Protein AF-A0A383DJ38-F1 (afdb_monomer_lite)

Organism: NCBI:txid408172

pLDDT: mean 84.32, std 16.9, range [28.84, 96.75]

Foldseek 3Di:
DDDDDDDDDPPPPPQPDDPQLLVLLQQLCVLLVHDRLAAAALQSCLSSLLSQLLDADPDPPDPDRDPLVVSLVVSLVCLVSCVSSHDPPSSVLNNVLSVDPVSSVVSPLLSVLVVVDDDPAHAETEDSAADECVVLAPDAAEEEEEADPRVVRNVLRVQQVVQCVPPNNNRRHWYAYPVQDDQQWGQWTWDQDPVSRHTYTHGHPDTGGHRHYHYDHHDPCVVVVVVVVCVSPVVD

Radius of gyration: 20.14 Å; chains: 1; bounding box: 60×55×55 Å

Structure (mmCIF, N/CA/C/O backbone):
data_AF-A0A383DJ38-F1
#
_entry.id   AF-A0A383DJ38-F1
#
loop_
_atom_site.group_PDB
_atom_site.id
_atom_site.type_symbol
_atom_site.label_atom_id
_atom_site.label_alt_id
_atom_site.label_comp_id
_atom_site.label_asym_id
_atom_site.label_entity_id
_atom_site.label_seq_id
_atom_site.pdbx_PDB_ins_code
_atom_site.Cartn_x
_atom_site.Cartn_y
_atom_site.Cartn_z
_atom_site.occupancy
_atom_site.B_iso_or_equiv
_atom_site.auth_seq_id
_atom_site.auth_comp_id
_atom_site.auth_asym_id
_atom_site.auth_atom_id
_atom_site.pdbx_PDB_model_num
ATOM 1 N N . ALA A 1 1 ? -39.077 -28.315 35.149 1.00 39.62 1 ALA A N 1
ATOM 2 C CA . ALA A 1 1 ? -38.090 -28.627 34.097 1.00 39.62 1 ALA A CA 1
ATOM 3 C C . ALA A 1 1 ? -37.906 -27.351 33.285 1.00 39.62 1 ALA A C 1
ATOM 5 O O . ALA A 1 1 ? -38.886 -26.884 32.729 1.00 39.62 1 ALA A O 1
ATOM 6 N N . VAL A 1 2 ? -36.916 -26.540 33.657 1.00 31.69 2 VAL A N 1
ATOM 7 C CA . VAL A 1 2 ? -35.622 -26.364 32.961 1.00 31.69 2 VAL A CA 1
ATOM 8 C C . VAL A 1 2 ? -35.783 -25.763 31.557 1.00 31.69 2 VAL A C 1
ATOM 10 O O . VAL A 1 2 ? -36.486 -26.290 30.705 1.00 31.69 2 VAL A O 1
ATOM 13 N N . SER A 1 3 ? -35.126 -24.615 31.428 1.00 35.75 3 SER A N 1
ATOM 14 C CA . SER A 1 3 ? -34.885 -23.702 30.312 1.00 35.75 3 SER A CA 1
ATOM 15 C C . SER A 1 3 ? -34.191 -24.310 29.091 1.00 35.75 3 SER A C 1
ATOM 17 O O . SER A 1 3 ? -33.512 -25.316 29.232 1.00 35.75 3 SER A O 1
ATOM 19 N N . GLU A 1 4 ? -34.275 -23.607 27.951 1.00 31.66 4 GLU A N 1
ATOM 20 C CA . GLU A 1 4 ? -33.156 -23.118 27.099 1.00 31.66 4 GLU A CA 1
ATOM 21 C C . GLU A 1 4 ? -33.613 -22.973 25.635 1.00 31.66 4 GLU A C 1
ATOM 23 O O . GLU A 1 4 ? -34.080 -23.912 25.006 1.00 31.66 4 GLU A O 1
ATOM 28 N N . GLY A 1 5 ? -33.586 -21.758 25.083 1.00 28.84 5 GLY A N 1
ATOM 29 C CA . GLY A 1 5 ? -32.624 -21.482 24.015 1.00 28.84 5 GLY A CA 1
ATOM 30 C C . GLY A 1 5 ? -32.730 -20.046 23.499 1.00 28.84 5 GLY A C 1
ATOM 31 O O . GLY A 1 5 ? -33.229 -19.791 22.407 1.00 28.84 5 GLY A O 1
ATOM 32 N N . SER A 1 6 ? -32.247 -19.104 24.313 1.00 40.31 6 SER A N 1
ATOM 33 C CA . SER A 1 6 ? -31.572 -17.892 23.827 1.00 40.31 6 SER A CA 1
ATOM 34 C C . SER A 1 6 ? -30.357 -18.311 22.990 1.00 40.31 6 SER A C 1
ATOM 36 O O . SER A 1 6 ? -29.821 -19.371 23.263 1.00 40.31 6 SER A O 1
ATOM 38 N N . TRP A 1 7 ? -29.971 -17.516 21.983 1.00 31.09 7 TRP A N 1
ATOM 39 C CA . TRP A 1 7 ? -28.594 -17.154 21.564 1.00 31.09 7 TRP A CA 1
ATOM 40 C C . TRP A 1 7 ? -28.590 -16.709 20.086 1.00 31.09 7 TRP A C 1
ATOM 42 O O . TRP A 1 7 ? -28.030 -17.350 19.204 1.00 31.09 7 TRP A O 1
ATOM 52 N N . ARG A 1 8 ? -29.206 -15.555 19.811 1.00 35.66 8 ARG A N 1
ATOM 53 C CA . ARG A 1 8 ? -28.783 -14.636 18.737 1.00 35.66 8 ARG A CA 1
ATOM 54 C C . ARG A 1 8 ? -28.857 -13.209 19.269 1.00 35.66 8 ARG A C 1
ATOM 56 O O . ARG A 1 8 ? -29.656 -12.396 18.825 1.00 35.66 8 ARG A O 1
ATOM 63 N N . LYS A 1 9 ? -28.039 -12.914 20.278 1.00 36.41 9 LYS A N 1
ATOM 64 C CA . LYS A 1 9 ? -27.591 -11.542 20.509 1.00 36.41 9 LYS A CA 1
ATOM 65 C C . LYS A 1 9 ? -26.245 -11.439 19.817 1.00 36.41 9 LYS A C 1
ATOM 67 O O . LYS A 1 9 ? -25.267 -11.995 20.306 1.00 36.41 9 LYS A O 1
ATOM 72 N N . GLY A 1 10 ? -26.228 -10.788 18.655 1.00 33.44 10 GLY A N 1
ATOM 73 C CA . GLY A 1 10 ? -24.992 -10.214 18.150 1.00 33.44 10 GLY A CA 1
ATOM 74 C C . GLY A 1 10 ? -24.422 -9.366 19.278 1.00 33.44 10 GLY A C 1
ATOM 75 O O . GLY A 1 10 ? -25.119 -8.504 19.816 1.00 33.44 10 GLY A O 1
ATOM 76 N N . LEU A 1 11 ? -23.215 -9.705 19.716 1.00 33.03 11 LEU A N 1
ATOM 77 C CA . LEU A 1 11 ? -22.459 -8.919 20.674 1.00 33.03 11 LEU A CA 1
ATOM 78 C C . LEU A 1 11 ? -22.146 -7.583 19.994 1.00 33.03 11 LEU A C 1
ATOM 80 O O . LEU A 1 11 ? -21.112 -7.433 19.351 1.00 33.03 11 LEU A O 1
ATOM 84 N N . SER A 1 12 ? -23.070 -6.627 20.111 1.00 38.59 12 SER A N 1
ATOM 85 C CA . SER A 1 12 ? -22.721 -5.213 20.087 1.00 38.59 12 SER A CA 1
ATOM 86 C C . SER A 1 12 ? -21.770 -5.032 21.255 1.00 38.59 12 SER A C 1
ATOM 88 O O . SER A 1 12 ? -22.186 -4.998 22.412 1.00 38.59 12 SER A O 1
ATOM 90 N N . VAL A 1 13 ? -20.474 -5.063 20.967 1.00 43.03 13 VAL A N 1
ATOM 91 C CA . VAL A 1 13 ? -19.483 -4.591 21.919 1.00 43.03 13 VAL A CA 1
ATOM 92 C C . VAL A 1 13 ? -19.792 -3.105 22.045 1.00 43.03 13 VAL A C 1
ATOM 94 O O . VAL A 1 13 ? -19.613 -2.368 21.077 1.00 43.03 13 VAL A O 1
ATOM 97 N N . ASP A 1 14 ? -20.339 -2.685 23.1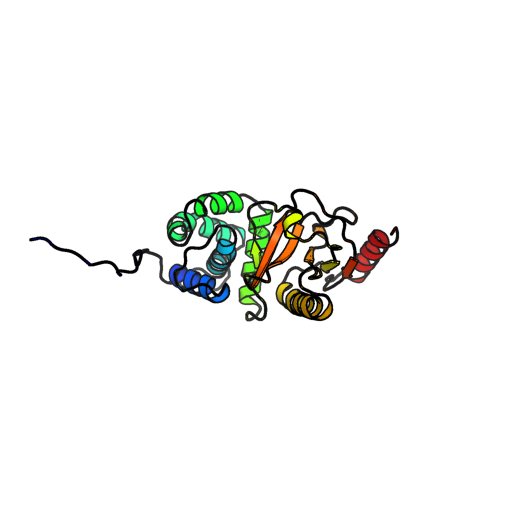87 1.00 44.28 14 ASP A N 1
ATOM 98 C CA . ASP A 1 14 ? -20.530 -1.268 23.504 1.00 44.28 14 ASP A CA 1
ATOM 99 C C . ASP A 1 14 ? -19.147 -0.655 23.704 1.00 44.28 14 ASP A C 1
ATOM 101 O O . ASP A 1 14 ? -18.585 -0.570 24.795 1.00 44.28 14 ASP A O 1
ATOM 105 N N . ILE A 1 15 ? -18.545 -0.327 22.573 1.00 57.56 15 ILE A N 1
ATOM 106 C CA . ILE A 1 15 ? -17.264 0.322 22.479 1.00 57.56 15 ILE A CA 1
ATOM 107 C C . ILE A 1 15 ? -17.536 1.817 22.678 1.00 57.56 15 ILE A C 1
ATOM 109 O O . ILE A 1 15 ? -18.149 2.464 21.830 1.00 57.56 15 ILE A O 1
ATOM 113 N N . HIS A 1 16 ? -17.050 2.391 23.778 1.00 66.50 16 HIS A N 1
ATOM 114 C CA . HIS A 1 16 ? -17.068 3.841 23.984 1.00 66.50 16 HIS A CA 1
ATOM 115 C C . HIS A 1 16 ? -15.983 4.526 23.133 1.00 66.50 16 HIS A C 1
ATOM 117 O O . HIS A 1 16 ? -14.966 4.986 23.649 1.00 66.50 16 HIS A O 1
ATOM 123 N N . LEU A 1 17 ? -16.188 4.572 21.815 1.00 79.62 17 LEU A N 1
ATOM 124 C CA . LEU A 1 17 ? -15.430 5.441 20.911 1.00 79.62 17 LEU A CA 1
ATOM 125 C C . LEU A 1 17 ? -16.040 6.839 20.915 1.00 79.62 17 LEU A C 1
ATOM 127 O O . LEU A 1 17 ? -17.245 7.014 21.100 1.00 79.62 17 LEU A O 1
ATOM 131 N N . THR A 1 18 ? -15.213 7.845 20.643 1.00 85.06 18 THR A N 1
ATOM 132 C CA . THR A 1 18 ? -15.744 9.148 20.240 1.00 85.06 18 THR A CA 1
ATOM 133 C C . THR A 1 18 ? -16.483 9.012 18.905 1.00 85.06 18 THR A C 1
ATOM 135 O O . THR A 1 18 ? -16.201 8.109 18.112 1.00 85.06 18 THR A O 1
ATOM 138 N N . GLN A 1 19 ? -17.409 9.931 18.629 1.00 86.38 19 GLN A N 1
ATOM 139 C CA . GLN A 1 19 ? -18.184 9.926 17.385 1.00 86.38 19 GLN A CA 1
ATOM 140 C C . GLN A 1 19 ? -17.283 9.929 16.137 1.00 86.38 19 GLN A C 1
ATOM 142 O O . GLN A 1 19 ? -17.560 9.212 15.177 1.00 86.38 19 GLN A O 1
ATOM 147 N N . ASP A 1 20 ? -16.174 10.671 16.173 1.00 86.81 20 ASP A N 1
ATOM 148 C CA . ASP A 1 20 ? -15.212 10.738 15.070 1.00 86.81 20 ASP A CA 1
ATOM 149 C C . ASP A 1 20 ? -14.491 9.408 14.837 1.00 86.81 20 ASP A C 1
ATOM 151 O O . ASP A 1 20 ? -14.355 8.968 13.696 1.00 86.81 20 ASP A O 1
ATOM 155 N N . LEU A 1 21 ? -14.059 8.731 15.907 1.00 88.56 21 LEU A N 1
ATOM 156 C CA . LEU A 1 21 ? -13.394 7.434 15.777 1.00 88.56 21 LEU A CA 1
ATOM 157 C C . LEU A 1 21 ? -14.375 6.346 15.333 1.00 88.56 21 LEU A C 1
ATOM 159 O O . LEU A 1 21 ? -14.024 5.484 14.529 1.00 88.56 21 LEU A O 1
ATOM 163 N N . GLN A 1 22 ? -15.620 6.412 15.805 1.00 91.12 22 GLN A N 1
ATOM 164 C CA . GLN A 1 22 ? -16.680 5.530 15.339 1.00 91.12 22 GLN A CA 1
ATOM 165 C C . GLN A 1 22 ? -16.955 5.750 13.846 1.00 91.12 22 GLN A C 1
ATOM 167 O O . GLN A 1 22 ? -17.070 4.780 13.100 1.00 91.12 22 GLN A O 1
ATOM 172 N N . LYS A 1 23 ? -17.018 7.003 13.381 1.00 91.75 23 LYS A N 1
ATOM 173 C CA . LYS A 1 23 ? -17.157 7.328 11.955 1.00 91.75 23 LYS A CA 1
ATOM 174 C C . LYS A 1 23 ? -15.980 6.785 11.138 1.00 91.75 23 LYS A C 1
ATOM 176 O O . LYS A 1 23 ? -16.211 6.079 10.160 1.00 91.75 23 LYS A O 1
ATOM 181 N N . ALA A 1 24 ? -14.743 7.028 11.576 1.00 93.06 24 ALA A N 1
ATOM 182 C CA . ALA A 1 24 ? -13.539 6.536 10.903 1.00 93.06 24 ALA A CA 1
ATOM 183 C C . ALA A 1 24 ? -13.521 5.007 10.765 1.00 93.06 24 ALA A C 1
ATOM 185 O O . ALA A 1 24 ? -13.106 4.480 9.735 1.00 93.06 24 ALA A O 1
ATOM 186 N N . TRP A 1 25 ? -13.984 4.289 11.791 1.00 94.38 25 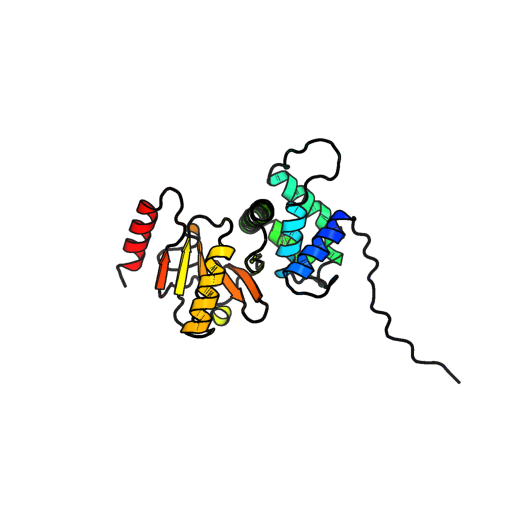TRP A N 1
ATOM 187 C CA . TRP A 1 25 ? -14.056 2.831 11.767 1.00 94.38 25 TRP A CA 1
ATOM 188 C C . TRP A 1 25 ? -15.104 2.306 10.785 1.00 94.38 25 TRP A C 1
ATOM 190 O O . TRP A 1 25 ? -14.815 1.384 10.019 1.00 94.38 25 TRP A O 1
ATOM 200 N N . HIS A 1 26 ? -16.282 2.928 10.733 1.00 93.50 26 HIS A N 1
ATOM 201 C CA . HIS A 1 26 ? -17.285 2.586 9.726 1.00 93.50 26 HIS A CA 1
ATOM 202 C C . HIS A 1 26 ? -16.773 2.848 8.310 1.00 93.50 26 HIS A C 1
ATOM 204 O O . HIS A 1 26 ? -16.853 1.963 7.471 1.00 93.50 26 HIS A O 1
ATOM 210 N N . GLU A 1 27 ? -16.163 4.004 8.058 1.00 93.50 27 GLU A N 1
ATOM 211 C CA . GLU A 1 27 ? -15.600 4.321 6.741 1.00 93.50 27 GLU A CA 1
ATOM 212 C C . GLU A 1 27 ? -14.448 3.386 6.347 1.00 93.50 27 GLU A C 1
ATOM 214 O O . GLU A 1 27 ? -14.292 3.069 5.171 1.00 93.50 27 GLU A O 1
ATOM 219 N N . ALA A 1 28 ? -13.638 2.939 7.312 1.00 95.12 28 ALA A N 1
ATOM 220 C CA . ALA A 1 28 ? -12.581 1.963 7.065 1.00 95.12 28 ALA A CA 1
ATOM 221 C C . ALA A 1 28 ? -13.152 0.588 6.692 1.00 95.12 28 ALA A C 1
ATOM 223 O O . ALA A 1 28 ? -12.716 -0.001 5.709 1.00 95.12 28 ALA A O 1
ATOM 224 N N . THR A 1 29 ? -14.136 0.093 7.450 1.00 95.56 29 THR A N 1
ATOM 225 C CA . THR A 1 29 ? -14.792 -1.196 7.155 1.00 95.56 29 THR A CA 1
ATOM 226 C C . THR A 1 29 ? -15.544 -1.158 5.826 1.00 95.56 29 THR A C 1
ATOM 228 O O . THR A 1 29 ? -15.340 -2.050 5.008 1.00 95.56 29 THR A O 1
ATOM 231 N N . ASP A 1 30 ? -16.304 -0.090 5.559 1.00 94.38 30 ASP A N 1
ATOM 232 C CA . ASP A 1 30 ? -17.022 0.104 4.294 1.00 94.38 30 ASP A CA 1
ATOM 233 C C . ASP A 1 30 ? -16.043 0.130 3.098 1.00 94.38 30 ASP A C 1
ATOM 235 O O . ASP A 1 30 ? -16.308 -0.478 2.062 1.00 94.38 30 ASP A O 1
ATOM 239 N N . ALA A 1 31 ? -14.883 0.787 3.228 1.00 93.12 31 ALA A N 1
ATOM 240 C CA . ALA A 1 31 ? -13.911 0.867 2.135 1.00 93.12 31 ALA A CA 1
ATOM 241 C C . ALA A 1 31 ? -13.137 -0.433 1.877 1.00 93.12 31 ALA A C 1
ATOM 243 O O . ALA A 1 31 ? -12.695 -0.654 0.752 1.00 93.12 31 ALA A O 1
ATOM 244 N N . LEU A 1 32 ? -13.005 -1.287 2.893 1.00 94.75 32 LEU A N 1
ATOM 245 C CA . LEU A 1 32 ? -12.446 -2.635 2.777 1.00 94.75 32 LEU A CA 1
ATOM 246 C C . LEU A 1 32 ? -13.491 -3.677 2.338 1.00 94.75 32 LEU A C 1
ATOM 248 O O . LEU A 1 32 ? -13.186 -4.862 2.312 1.00 94.75 32 LEU A O 1
ATOM 252 N N . GLY A 1 33 ? -14.738 -3.270 2.067 1.00 93.88 33 GLY A N 1
ATOM 253 C CA . GLY A 1 33 ? -15.821 -4.201 1.733 1.00 93.88 33 GLY A CA 1
ATOM 254 C C . GLY A 1 33 ? -16.249 -5.106 2.898 1.00 93.88 33 GLY A C 1
ATOM 255 O O . GLY A 1 33 ? -16.923 -6.113 2.688 1.00 93.88 33 GLY A O 1
ATOM 256 N N . LEU A 1 34 ? -15.876 -4.760 4.133 1.00 94.44 34 LEU A N 1
ATOM 257 C CA . LEU A 1 34 ? -16.184 -5.534 5.332 1.00 94.44 34 LEU A CA 1
ATOM 258 C C . LEU A 1 34 ? -17.531 -5.119 5.930 1.00 94.44 34 LEU A C 1
ATOM 260 O O . LEU A 1 34 ? -17.976 -3.978 5.807 1.00 94.44 34 LEU A O 1
ATOM 264 N N . ALA A 1 35 ? -18.167 -6.033 6.667 1.00 93.38 35 ALA A N 1
ATOM 265 C CA . ALA A 1 35 ? -19.364 -5.692 7.427 1.00 93.38 35 ALA A CA 1
ATOM 266 C C . ALA A 1 35 ? -19.057 -4.597 8.465 1.00 93.38 35 ALA A C 1
ATOM 268 O O . ALA A 1 35 ? -18.012 -4.609 9.124 1.00 93.38 35 ALA A O 1
ATOM 269 N N . ARG A 1 36 ? -19.989 -3.661 8.655 1.00 86.94 36 ARG A N 1
ATOM 270 C CA . ARG A 1 36 ? -19.832 -2.568 9.622 1.00 86.94 36 ARG A CA 1
ATOM 271 C C . ARG A 1 36 ? -19.565 -3.082 11.031 1.00 86.94 36 ARG A C 1
ATOM 273 O O . ARG A 1 36 ? -20.251 -3.980 11.513 1.00 86.94 36 ARG A O 1
ATOM 280 N N . GLY A 1 37 ? -18.581 -2.476 11.693 1.00 83.69 37 GLY A N 1
ATOM 281 C CA . GLY A 1 37 ? -18.159 -2.876 13.036 1.00 83.69 37 GLY A CA 1
ATOM 282 C C . GLY A 1 37 ? -17.313 -4.153 13.066 1.00 83.69 37 GLY A C 1
ATOM 283 O O . GLY A 1 37 ? -17.053 -4.688 14.144 1.00 83.69 37 GLY A O 1
ATOM 284 N N . THR A 1 38 ? -16.864 -4.653 11.908 1.00 93.88 38 THR A N 1
ATOM 285 C CA . THR A 1 38 ? -15.879 -5.738 11.859 1.00 93.88 38 THR A CA 1
ATOM 286 C C . THR A 1 38 ? -14.571 -5.267 12.483 1.00 93.88 38 THR A C 1
ATOM 288 O O . THR A 1 38 ? -14.068 -4.178 12.187 1.00 93.88 38 THR A O 1
ATOM 291 N N . ARG A 1 39 ? -14.019 -6.097 13.371 1.00 95.94 39 ARG A N 1
ATOM 292 C CA . ARG A 1 39 ? -12.695 -5.861 13.943 1.00 95.94 39 ARG A CA 1
ATOM 293 C C . ARG A 1 39 ? -11.627 -6.085 12.882 1.00 95.94 39 ARG A C 1
ATOM 295 O O . ARG A 1 39 ? -11.652 -7.100 12.197 1.00 95.94 39 ARG A O 1
ATOM 302 N N . LEU A 1 40 ? -10.695 -5.148 12.779 1.00 96.75 40 LEU A N 1
ATOM 303 C CA . LEU A 1 40 ? -9.655 -5.160 11.756 1.00 96.75 40 LEU A CA 1
ATOM 304 C C . LEU A 1 40 ? -8.431 -5.944 12.237 1.00 96.75 40 LEU A C 1
ATOM 306 O O . LEU A 1 40 ? -8.018 -5.827 13.396 1.00 96.75 40 LEU A O 1
ATOM 310 N N . ASP A 1 41 ? -7.836 -6.727 11.341 1.00 95.94 41 ASP A N 1
ATOM 311 C CA . ASP A 1 41 ? -6.497 -7.272 11.545 1.00 95.94 41 ASP A CA 1
ATOM 312 C C . ASP A 1 41 ? -5.429 -6.161 11.515 1.00 95.94 41 ASP A C 1
ATOM 314 O O . ASP A 1 41 ? -5.719 -4.981 11.303 1.00 95.94 41 ASP A O 1
ATOM 318 N N . SER A 1 42 ? -4.173 -6.526 11.767 1.00 94.94 42 SER A N 1
ATOM 319 C CA . SER A 1 42 ? -3.081 -5.558 11.867 1.00 94.94 42 SER A CA 1
ATOM 320 C C . SER A 1 42 ? -2.714 -4.875 10.542 1.00 94.94 42 SER A C 1
ATOM 322 O O . SER A 1 42 ? -2.226 -3.747 10.571 1.00 94.94 42 SER A O 1
ATOM 324 N N . THR A 1 43 ? -2.983 -5.508 9.401 1.00 93.69 43 THR A N 1
ATOM 325 C CA . THR A 1 43 ? -2.763 -4.949 8.060 1.00 93.69 43 THR A CA 1
ATOM 326 C C . THR A 1 43 ? -3.932 -4.043 7.673 1.00 93.69 43 THR A C 1
ATOM 328 O O . THR A 1 43 ? -3.740 -2.874 7.337 1.00 93.69 43 THR A O 1
ATOM 331 N N . SER A 1 44 ? -5.160 -4.535 7.835 1.00 95.81 44 SER A N 1
ATOM 332 C CA . SER A 1 44 ? -6.402 -3.792 7.593 1.00 95.81 44 SER A CA 1
ATOM 333 C C . SER A 1 44 ? -6.547 -2.566 8.507 1.00 95.81 44 SER A C 1
ATOM 335 O O . SER A 1 44 ? -7.207 -1.585 8.151 1.00 95.81 44 SER A O 1
ATOM 337 N N . ALA A 1 45 ? -5.883 -2.560 9.671 1.00 96.56 45 ALA A N 1
ATOM 338 C CA . ALA A 1 45 ? -5.843 -1.420 10.584 1.00 96.56 45 ALA A CA 1
ATOM 339 C C . ALA A 1 45 ? -5.361 -0.122 9.913 1.00 96.56 45 ALA A C 1
ATOM 341 O O . ALA A 1 45 ? -5.799 0.958 10.313 1.00 96.56 45 ALA A O 1
ATOM 342 N N . THR A 1 46 ? -4.520 -0.192 8.873 1.00 96.25 46 THR A N 1
ATOM 343 C CA . THR A 1 46 ? -4.080 0.987 8.109 1.00 96.25 46 THR A CA 1
ATOM 344 C C . THR A 1 46 ? -5.254 1.838 7.626 1.00 96.25 46 THR A C 1
ATOM 346 O O . THR A 1 46 ? -5.195 3.064 7.749 1.00 96.25 46 THR A O 1
ATOM 349 N N . ALA A 1 47 ? -6.336 1.218 7.140 1.00 95.44 47 ALA A N 1
ATOM 350 C CA . ALA A 1 47 ? -7.511 1.927 6.634 1.00 95.44 47 ALA A CA 1
ATOM 351 C C . ALA A 1 47 ? -8.172 2.800 7.717 1.00 95.44 47 ALA A C 1
ATOM 353 O O . ALA A 1 47 ? -8.619 3.915 7.434 1.00 95.44 47 ALA A O 1
ATOM 354 N N . LEU A 1 48 ? -8.189 2.327 8.965 1.00 96.00 48 LEU A N 1
ATOM 355 C CA . LEU A 1 48 ? -8.667 3.083 10.123 1.00 96.00 48 LEU A CA 1
ATOM 356 C C . LEU A 1 48 ? -7.664 4.166 10.532 1.00 96.00 48 LEU A C 1
ATOM 358 O O . LEU A 1 48 ? -8.029 5.333 10.661 1.00 96.00 48 LEU A O 1
ATOM 362 N N . LEU A 1 49 ? -6.390 3.806 10.693 1.00 95.56 49 LEU A N 1
ATOM 363 C CA . LEU A 1 49 ? -5.351 4.724 11.166 1.00 95.56 49 LEU A CA 1
ATOM 364 C C . LEU A 1 49 ? -5.191 5.939 10.245 1.00 95.56 49 LEU A C 1
ATOM 366 O O . LEU A 1 49 ? -5.095 7.067 10.733 1.00 95.56 49 LEU A O 1
ATOM 370 N N . ARG A 1 50 ? -5.222 5.741 8.920 1.00 93.31 50 ARG A N 1
ATOM 371 C CA . ARG A 1 50 ? -5.101 6.840 7.951 1.00 93.31 50 ARG A CA 1
ATOM 372 C C . ARG A 1 50 ? -6.289 7.804 8.022 1.00 93.31 50 ARG A C 1
ATOM 374 O O . ARG A 1 50 ? -6.094 9.012 7.919 1.00 93.31 50 ARG A O 1
ATOM 381 N N . ARG A 1 51 ? -7.499 7.303 8.299 1.00 93.25 51 ARG A N 1
ATOM 382 C CA . ARG A 1 51 ? -8.700 8.128 8.526 1.00 93.25 51 ARG A CA 1
ATOM 383 C C . ARG A 1 51 ? -8.622 8.882 9.852 1.00 93.25 51 ARG A C 1
ATOM 385 O O . ARG A 1 51 ? -8.869 10.083 9.877 1.00 93.25 51 ARG A O 1
ATOM 392 N N . CYS A 1 52 ? -8.173 8.235 10.928 1.00 92.06 52 CYS A N 1
ATOM 393 C CA . CYS A 1 52 ? -7.914 8.896 12.215 1.00 92.06 52 CYS A CA 1
ATOM 394 C C . CYS A 1 52 ? -6.860 10.006 12.105 1.00 92.06 52 CYS A C 1
ATOM 396 O O . CYS A 1 52 ? -6.965 11.046 12.761 1.00 92.06 52 CYS A O 1
ATOM 398 N N . LEU A 1 53 ? -5.846 9.818 11.257 1.00 89.56 53 LEU A N 1
ATOM 399 C CA . LEU A 1 53 ? -4.921 10.893 10.923 1.00 89.56 53 LEU A CA 1
ATOM 400 C C . LEU A 1 53 ? -5.628 11.979 10.120 1.00 89.56 53 LEU A C 1
ATOM 402 O O . LEU A 1 53 ? -5.462 13.152 10.459 1.00 89.56 53 LEU A O 1
ATOM 406 N N . ALA A 1 54 ? -6.375 11.622 9.068 1.00 85.88 54 ALA A N 1
ATOM 407 C CA . ALA A 1 54 ? -7.100 12.541 8.180 1.00 85.88 54 ALA A CA 1
ATOM 408 C C . ALA A 1 54 ? -8.092 13.447 8.926 1.00 85.88 54 ALA A C 1
ATOM 410 O O . ALA A 1 54 ? -8.220 14.618 8.566 1.00 85.88 54 ALA A O 1
ATOM 411 N N . ILE A 1 55 ? -8.706 12.948 10.001 1.00 78.19 55 ILE A N 1
ATOM 412 C CA . ILE A 1 55 ? -9.538 13.730 10.919 1.00 78.19 55 ILE A CA 1
ATOM 413 C C . ILE A 1 55 ? -8.686 14.840 11.561 1.00 78.19 55 ILE A C 1
ATOM 415 O O . ILE A 1 55 ? -7.769 14.589 12.343 1.00 78.19 55 ILE A O 1
ATOM 419 N N . GLY A 1 56 ? -8.957 16.101 11.222 1.00 58.25 56 GLY A N 1
ATOM 420 C CA . GLY A 1 56 ? -8.396 17.263 11.926 1.00 58.25 56 GLY A CA 1
ATOM 421 C C . GLY A 1 56 ? -8.924 17.359 13.368 1.00 58.25 56 GLY A C 1
ATOM 422 O O . GLY A 1 56 ? -9.845 16.629 13.723 1.00 58.25 56 GLY A O 1
ATOM 423 N N . PRO A 1 57 ? -8.337 18.188 14.250 1.00 45.94 57 PRO A N 1
ATOM 424 C CA . PRO A 1 57 ? -8.909 18.396 15.581 1.00 45.94 57 PRO A CA 1
ATOM 425 C C . PRO A 1 57 ? -10.365 18.894 15.482 1.00 45.94 57 PRO A C 1
ATOM 427 O O . PRO A 1 57 ? -10.663 19.806 14.719 1.00 45.94 57 PRO A O 1
ATOM 430 N N . ALA A 1 58 ? -11.260 18.284 16.267 1.00 42.62 58 ALA A N 1
ATOM 431 C CA . ALA A 1 58 ? -12.679 18.645 16.378 1.00 42.62 58 ALA A CA 1
ATOM 432 C C . ALA A 1 58 ? -12.935 19.882 17.268 1.00 42.62 58 ALA A C 1
ATOM 434 O O . ALA A 1 58 ? -14.077 20.269 17.504 1.00 42.62 58 ALA A O 1
ATOM 435 N N . THR A 1 59 ? -11.885 20.508 17.796 1.00 38.59 59 THR A N 1
ATOM 436 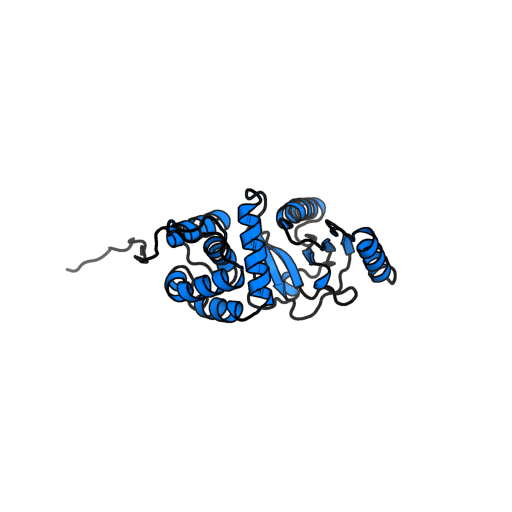C CA . THR A 1 59 ? -11.982 21.722 18.609 1.00 38.59 59 THR A CA 1
ATOM 437 C C . THR A 1 59 ? -11.926 22.939 17.698 1.00 38.59 59 THR A C 1
ATOM 439 O O . THR A 1 59 ? -11.005 23.045 16.896 1.00 38.59 59 THR A O 1
ATOM 442 N N . GLY A 1 60 ? -12.903 23.841 17.818 1.00 38.97 60 GLY A N 1
ATOM 443 C CA . GLY A 1 60 ? -13.121 25.024 16.971 1.00 38.97 60 GLY A CA 1
ATOM 444 C C . GLY A 1 60 ? -12.032 26.107 16.980 1.00 38.97 60 GLY A C 1
ATOM 445 O O . GLY A 1 60 ? -12.351 27.279 16.819 1.00 38.97 60 GLY A O 1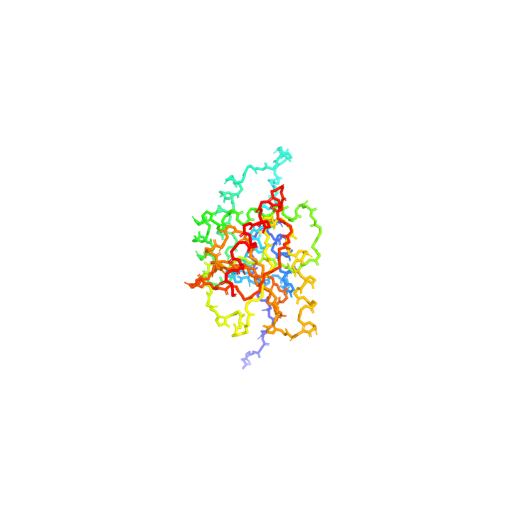
ATOM 446 N N . GLU A 1 61 ? -10.763 25.744 17.128 1.00 38.50 61 GLU A N 1
ATOM 447 C CA . GLU A 1 61 ? -9.617 26.632 16.996 1.00 38.50 61 GLU A CA 1
ATOM 448 C C . GLU A 1 61 ? -8.614 26.006 16.018 1.00 38.50 61 GLU A C 1
ATOM 450 O O . GLU A 1 61 ? -8.038 24.950 16.266 1.00 38.50 61 GLU A O 1
ATOM 455 N N . SER A 1 62 ? -8.414 26.706 14.898 1.00 41.06 62 SER A N 1
ATOM 456 C CA . SER A 1 62 ? -7.501 26.406 13.788 1.00 41.06 62 SER A CA 1
ATOM 457 C C . SER A 1 62 ? -7.972 25.365 12.760 1.00 41.06 62 SER A C 1
ATOM 459 O O . SER A 1 62 ? -7.929 24.155 12.955 1.00 41.06 62 SER A O 1
ATOM 461 N N . THR A 1 63 ? -8.329 25.867 11.574 1.00 42.91 63 THR A N 1
ATOM 462 C CA . THR A 1 63 ? -8.542 25.099 10.335 1.00 42.91 63 THR A CA 1
ATOM 463 C C . THR A 1 63 ? -7.235 24.605 9.700 1.00 42.91 63 THR A C 1
ATOM 465 O O . THR A 1 63 ? -7.266 23.970 8.644 1.00 42.91 63 THR A O 1
ATOM 468 N N . ALA A 1 64 ? -6.077 24.909 10.296 1.00 50.72 64 ALA A N 1
ATOM 469 C CA . ALA A 1 64 ? -4.793 24.454 9.788 1.00 50.72 64 ALA A CA 1
ATOM 470 C C . ALA A 1 64 ? -4.563 22.980 10.178 1.00 50.72 64 ALA A C 1
ATOM 472 O O . ALA A 1 64 ? -4.718 22.623 11.348 1.00 50.72 64 ALA A O 1
ATOM 473 N N . PRO A 1 65 ? -4.186 22.100 9.232 1.00 57.84 65 PRO A N 1
ATOM 474 C CA . PRO A 1 65 ? -3.791 20.741 9.572 1.00 57.84 65 PRO A CA 1
ATOM 475 C C . PRO A 1 65 ? -2.625 20.764 10.569 1.00 57.84 65 PRO A C 1
ATOM 477 O O . PRO A 1 65 ? -1.647 21.475 10.349 1.00 57.84 65 PRO A O 1
ATOM 480 N N . LEU A 1 66 ? -2.708 19.952 11.629 1.00 57.59 66 LEU A N 1
ATOM 481 C CA . LEU A 1 66 ? -1.572 19.714 12.524 1.00 57.59 66 LEU A CA 1
ATOM 482 C C . LEU A 1 66 ? -0.359 19.222 11.708 1.00 57.59 66 LEU A C 1
ATOM 484 O O . LEU A 1 66 ? -0.545 18.435 10.766 1.00 57.59 66 LEU A O 1
ATOM 488 N N . PRO A 1 67 ? 0.874 19.623 12.060 1.00 60.22 67 PRO A N 1
ATOM 489 C CA . PRO A 1 67 ? 2.068 19.109 11.408 1.00 60.22 67 PRO A CA 1
ATOM 490 C C . PRO A 1 67 ? 2.151 17.575 11.572 1.00 60.22 67 PRO A C 1
ATOM 492 O O . PRO A 1 67 ? 1.657 17.023 12.564 1.00 60.22 67 PRO A O 1
ATOM 495 N N . PRO A 1 68 ? 2.773 16.849 10.621 1.00 73.06 68 PRO A N 1
ATOM 496 C CA . PRO A 1 68 ? 2.810 15.382 10.631 1.00 73.06 68 PRO A CA 1
ATOM 497 C C . PRO A 1 68 ? 3.254 14.731 11.958 1.00 73.06 68 PRO A C 1
ATOM 499 O O . PRO A 1 68 ? 2.603 13.766 12.371 1.00 73.06 68 PRO A O 1
ATOM 502 N N . PRO A 1 69 ? 4.276 15.246 12.680 1.00 78.75 69 PRO A N 1
ATOM 503 C CA . PRO A 1 69 ? 4.689 14.680 13.965 1.00 78.75 69 PRO A CA 1
ATOM 504 C C . PRO A 1 69 ? 3.589 14.725 15.036 1.00 78.75 69 PRO A C 1
ATOM 506 O O . PRO A 1 69 ? 3.385 13.747 15.752 1.00 78.75 69 PRO A O 1
ATOM 509 N N . GLU A 1 70 ? 2.834 15.821 15.121 1.00 82.12 70 GLU A N 1
ATOM 510 C CA . GLU A 1 70 ? 1.775 15.992 16.125 1.00 82.12 70 GLU A CA 1
ATOM 511 C C . GLU A 1 70 ? 0.575 15.076 15.855 1.00 82.12 70 GLU A C 1
ATOM 513 O O . GLU A 1 70 ? 0.011 14.495 16.786 1.00 82.12 70 GLU A O 1
ATOM 518 N N . ARG A 1 71 ? 0.217 14.867 14.577 1.00 82.44 71 ARG A N 1
ATOM 519 C CA . ARG A 1 71 ? -0.848 13.920 14.194 1.00 82.44 71 ARG A CA 1
ATOM 520 C C . ARG A 1 71 ? -0.505 12.494 14.615 1.00 82.44 71 ARG A C 1
ATOM 522 O O . ARG A 1 71 ? -1.377 11.790 15.122 1.00 82.44 71 ARG A O 1
ATOM 529 N N . LEU A 1 72 ? 0.755 12.086 14.454 1.00 86.62 72 LEU A N 1
ATOM 530 C CA . LEU A 1 72 ? 1.231 10.767 14.877 1.00 86.62 72 LEU A CA 1
ATOM 531 C C . LEU A 1 72 ? 1.239 10.621 16.404 1.00 86.62 72 LEU A C 1
ATOM 533 O O . LEU A 1 72 ? 0.811 9.589 16.911 1.00 86.62 72 LEU A O 1
ATOM 537 N N . VAL A 1 73 ? 1.657 11.650 17.150 1.00 87.75 73 VAL A N 1
ATOM 538 C CA . VAL A 1 73 ? 1.582 11.646 18.626 1.00 87.75 73 VAL A CA 1
ATOM 539 C C . VAL A 1 73 ? 0.137 11.478 19.098 1.00 87.75 73 VAL A C 1
ATOM 541 O O . VAL A 1 73 ? -0.142 10.628 19.944 1.00 87.75 73 VAL A O 1
ATOM 544 N N . ARG A 1 74 ? -0.800 12.225 18.506 1.00 86.31 74 ARG A N 1
ATOM 545 C CA . ARG A 1 74 ? -2.228 12.099 18.816 1.00 86.31 74 ARG A CA 1
ATOM 546 C C . ARG A 1 74 ? -2.762 10.704 18.487 1.00 86.31 74 ARG A C 1
ATOM 548 O O . ARG A 1 74 ? -3.451 10.120 19.318 1.00 86.31 74 ARG A O 1
ATOM 555 N N . LEU A 1 75 ? -2.421 10.161 17.314 1.00 89.38 75 LEU A N 1
ATOM 556 C CA . LEU A 1 75 ? -2.812 8.808 16.909 1.00 89.38 75 LEU A CA 1
ATOM 557 C C . LEU A 1 75 ? -2.315 7.762 17.917 1.00 89.38 75 LEU A C 1
ATOM 559 O O . LEU A 1 75 ? -3.101 6.923 18.353 1.00 89.38 75 LEU A O 1
ATOM 563 N N . ARG A 1 76 ? -1.046 7.846 18.345 1.00 90.56 76 ARG A N 1
ATOM 564 C CA . ARG A 1 76 ? -0.489 6.962 19.383 1.00 90.56 76 ARG A CA 1
ATOM 565 C C . ARG A 1 76 ? -1.275 7.067 20.695 1.00 90.56 76 ARG A C 1
ATOM 567 O O . ARG A 1 76 ? -1.610 6.044 21.283 1.00 90.56 76 ARG A O 1
ATOM 574 N N . GLY A 1 77 ? -1.648 8.279 21.112 1.00 88.06 77 GLY A N 1
ATOM 575 C CA . GLY A 1 77 ? -2.486 8.504 22.297 1.00 88.06 77 GLY A CA 1
ATOM 576 C C . GLY A 1 77 ? -3.904 7.918 22.197 1.00 88.06 77 GLY A C 1
ATOM 577 O O . GLY A 1 77 ? -4.513 7.609 23.218 1.00 88.06 77 GLY A O 1
ATOM 578 N N . GLN A 1 78 ? -4.424 7.722 20.981 1.00 89.12 78 GLN A N 1
ATOM 579 C CA . GLN A 1 78 ? -5.742 7.129 20.724 1.00 89.12 78 GLN A CA 1
ATOM 580 C C . GLN A 1 78 ? -5.715 5.596 20.612 1.00 89.12 78 GLN A C 1
ATOM 582 O O . GLN A 1 78 ? -6.779 4.975 20.662 1.00 89.12 78 GLN A O 1
ATOM 587 N N . LEU A 1 79 ? -4.538 4.963 20.507 1.00 89.69 79 LEU A N 1
ATOM 588 C CA . LEU A 1 79 ? -4.413 3.506 20.353 1.00 89.69 79 LEU A CA 1
ATOM 589 C C . LEU A 1 79 ? -5.191 2.684 21.393 1.00 89.69 79 LEU A C 1
ATOM 591 O O . LEU A 1 79 ? -5.823 1.710 20.982 1.00 89.69 79 LEU A O 1
ATOM 595 N N . PRO A 1 80 ? -5.231 3.042 22.695 1.00 89.12 80 PRO A N 1
ATOM 596 C CA . PRO A 1 80 ? -6.013 2.282 23.669 1.00 89.12 80 PRO A CA 1
ATOM 597 C C . PRO A 1 80 ? -7.512 2.231 23.342 1.00 89.12 80 PRO A C 1
ATOM 599 O O . PRO A 1 80 ? -8.153 1.209 23.564 1.00 89.12 80 PRO A O 1
ATOM 602 N N . GLN A 1 81 ? -8.068 3.310 22.780 1.00 88.44 81 GLN A N 1
ATOM 603 C CA . GLN A 1 81 ? -9.471 3.355 22.353 1.00 88.44 81 GLN A CA 1
ATOM 604 C C . GLN A 1 81 ? -9.665 2.545 21.066 1.00 88.44 81 GLN A C 1
ATOM 606 O O . GLN A 1 81 ? -10.595 1.744 20.963 1.00 88.44 81 GLN A O 1
ATOM 611 N N . LEU A 1 82 ? -8.741 2.699 20.111 1.00 90.19 82 LEU A N 1
ATOM 612 C CA . LEU A 1 82 ? -8.763 1.997 18.825 1.00 90.19 82 LEU A CA 1
ATOM 613 C C . LEU A 1 82 ? -8.578 0.483 18.963 1.00 90.19 82 LEU A C 1
ATOM 615 O O . LEU A 1 82 ? -9.057 -0.255 18.109 1.00 90.19 82 LEU A O 1
ATOM 619 N N . ALA A 1 83 ? -7.938 0.003 20.032 1.00 92.56 83 ALA A N 1
ATOM 620 C CA . ALA A 1 83 ? -7.714 -1.422 20.271 1.00 92.56 83 ALA A CA 1
ATOM 621 C C . ALA A 1 83 ? -9.012 -2.248 20.253 1.00 92.56 83 ALA A C 1
ATOM 623 O O . ALA A 1 83 ? -9.002 -3.406 19.851 1.00 92.56 83 ALA A O 1
ATOM 624 N N . SER A 1 84 ? -10.137 -1.644 20.636 1.00 91.00 84 SER A N 1
ATOM 625 C CA . SER A 1 84 ? -11.461 -2.273 20.597 1.00 91.00 84 SER A CA 1
ATOM 626 C C . SER A 1 84 ? -11.990 -2.546 19.175 1.00 91.00 84 SER A C 1
ATOM 628 O O . SER A 1 84 ? -12.777 -3.481 18.984 1.00 91.00 84 SER A O 1
ATOM 630 N N . CYS A 1 85 ? -11.517 -1.775 18.188 1.00 94.19 85 CYS A N 1
ATOM 631 C CA . CYS A 1 85 ? -11.791 -1.932 16.757 1.00 94.19 85 CYS A CA 1
ATOM 632 C C . CYS A 1 85 ? -10.875 -2.963 16.089 1.00 94.19 85 CYS A C 1
ATOM 634 O O . CYS A 1 85 ? -11.032 -3.237 14.901 1.00 94.19 85 CYS A O 1
ATOM 636 N N . LEU A 1 86 ? -9.885 -3.487 16.811 1.00 95.75 86 LEU A N 1
ATOM 637 C CA . LEU A 1 86 ? -8.874 -4.389 16.280 1.00 95.75 86 LEU A CA 1
ATOM 638 C C . LEU A 1 86 ? -9.087 -5.804 16.821 1.00 95.75 86 LEU A C 1
ATOM 640 O O . LEU A 1 86 ? -9.628 -6.004 17.911 1.00 95.75 86 LEU A O 1
ATOM 644 N N . VAL A 1 87 ? -8.671 -6.805 16.049 1.00 95.75 87 VAL A N 1
ATOM 645 C CA . VAL A 1 87 ? -8.612 -8.188 16.540 1.00 95.75 87 VAL A CA 1
ATOM 646 C C . VAL A 1 87 ? -7.554 -8.322 17.640 1.00 95.75 87 VAL A C 1
ATOM 648 O O . VAL A 1 87 ? -6.671 -7.472 17.804 1.00 95.75 87 VAL A O 1
ATOM 651 N N . GLU A 1 88 ? -7.634 -9.402 18.415 1.00 93.50 88 GLU A N 1
ATOM 652 C CA . GLU A 1 88 ? -6.695 -9.653 19.507 1.00 93.50 88 GLU A CA 1
ATOM 653 C C . GLU A 1 88 ? -5.237 -9.654 19.010 1.00 93.50 88 GLU A C 1
ATOM 655 O O . GLU A 1 88 ? -4.908 -10.216 17.967 1.00 93.50 88 GLU A O 1
ATOM 660 N N . GLY A 1 89 ? -4.356 -8.960 19.735 1.00 92.00 89 GLY A N 1
ATOM 661 C CA . GLY A 1 89 ? -2.937 -8.829 19.391 1.00 92.00 89 GLY A CA 1
ATOM 662 C C . GLY A 1 89 ? -2.609 -7.825 18.276 1.00 92.00 89 GLY A C 1
ATOM 663 O O . GLY A 1 89 ? -1.457 -7.394 18.191 1.00 92.00 89 GLY A O 1
ATOM 664 N N . ALA A 1 90 ? -3.575 -7.380 17.463 1.00 95.19 90 ALA A N 1
ATOM 665 C CA . ALA A 1 90 ? -3.311 -6.410 16.395 1.00 95.19 90 ALA A CA 1
ATOM 666 C C . ALA A 1 90 ? -2.942 -5.021 16.941 1.00 95.19 90 ALA A C 1
ATOM 668 O O . ALA A 1 90 ? -2.044 -4.378 16.404 1.00 95.19 90 ALA A O 1
ATOM 669 N N . ALA A 1 91 ? -3.541 -4.589 18.056 1.00 94.25 91 ALA A N 1
ATOM 670 C CA . ALA A 1 91 ? -3.209 -3.308 18.689 1.00 94.25 91 ALA A CA 1
ATOM 671 C C . ALA A 1 91 ? -1.728 -3.206 19.100 1.00 94.25 91 ALA A C 1
ATOM 673 O O . ALA A 1 91 ? -1.100 -2.171 18.891 1.00 94.25 91 ALA A O 1
ATOM 674 N N . ALA A 1 92 ? -1.153 -4.290 19.632 1.00 94.44 92 ALA A N 1
ATOM 675 C CA . ALA A 1 92 ? 0.262 -4.335 19.999 1.00 94.44 92 ALA A CA 1
ATOM 676 C C . ALA A 1 92 ? 1.173 -4.275 18.762 1.00 94.44 92 ALA A C 1
ATOM 678 O O . ALA A 1 92 ? 2.180 -3.571 18.768 1.00 94.44 92 ALA A O 1
ATOM 679 N N . GLN A 1 93 ? 0.796 -4.963 17.679 1.00 96.12 93 GLN A N 1
ATOM 680 C CA . GLN A 1 93 ? 1.532 -4.903 16.413 1.00 96.12 93 GLN A CA 1
ATOM 681 C C . GLN A 1 93 ? 1.490 -3.500 15.803 1.00 96.12 93 GLN A C 1
ATOM 683 O O . GLN A 1 93 ? 2.522 -2.996 15.374 1.00 96.12 93 GLN A O 1
ATOM 688 N N . VAL A 1 94 ? 0.323 -2.852 15.808 1.00 96.00 94 VAL A N 1
ATOM 689 C CA . VAL A 1 94 ? 0.162 -1.470 15.339 1.00 96.00 94 VAL A CA 1
ATOM 690 C C . VAL A 1 94 ? 0.990 -0.506 16.184 1.00 96.00 94 VAL A C 1
ATOM 692 O O . VAL A 1 94 ? 1.668 0.352 15.628 1.00 96.00 94 VAL A O 1
ATOM 695 N N . ALA A 1 95 ? 0.980 -0.654 17.512 1.00 94.50 95 ALA A N 1
ATOM 696 C CA . ALA A 1 95 ? 1.806 0.166 18.395 1.00 94.50 95 ALA A CA 1
ATOM 697 C C . ALA A 1 95 ? 3.297 0.034 18.049 1.00 94.50 95 ALA A C 1
ATOM 699 O O . ALA A 1 95 ? 3.976 1.043 17.906 1.00 94.50 95 ALA A O 1
ATOM 700 N N . GLN A 1 96 ? 3.779 -1.193 17.827 1.00 94.38 96 GLN A N 1
ATOM 701 C CA . GLN A 1 96 ? 5.151 -1.450 17.383 1.00 94.38 96 GLN A CA 1
ATOM 702 C C . GLN A 1 96 ? 5.439 -0.827 16.006 1.00 94.38 96 GLN A C 1
ATOM 704 O O . GLN A 1 96 ? 6.488 -0.219 15.817 1.00 94.38 96 GLN A O 1
ATOM 709 N N . ALA A 1 97 ? 4.521 -0.961 15.045 1.00 94.31 97 ALA A N 1
ATOM 710 C CA . ALA A 1 97 ? 4.677 -0.407 13.698 1.00 94.31 97 ALA A CA 1
ATOM 711 C C . ALA A 1 97 ? 4.719 1.125 13.701 1.00 94.31 97 ALA A C 1
ATOM 713 O O . ALA A 1 97 ? 5.436 1.731 12.912 1.00 94.31 97 ALA A O 1
ATOM 714 N N . LEU A 1 98 ? 3.999 1.765 14.622 1.00 94.44 98 LEU A N 1
ATOM 715 C CA . LEU A 1 98 ? 4.052 3.211 14.803 1.00 94.44 98 LEU A CA 1
ATOM 716 C C . LEU A 1 98 ? 5.390 3.697 15.375 1.00 94.44 98 LEU A C 1
ATOM 718 O O . LEU A 1 98 ? 5.603 4.902 15.403 1.00 94.44 98 LEU A O 1
ATOM 722 N N . GLU A 1 99 ? 6.311 2.823 15.779 1.00 92.19 99 GLU A N 1
ATOM 723 C CA . GLU A 1 99 ? 7.694 3.209 16.093 1.00 92.19 99 GLU A CA 1
ATOM 724 C C . GLU A 1 99 ? 8.611 3.197 14.856 1.00 92.19 99 GLU A C 1
ATOM 726 O O . GLU A 1 99 ? 9.690 3.784 14.893 1.00 92.19 99 GLU A O 1
ATOM 731 N N . ASP A 1 100 ? 8.186 2.591 13.740 1.00 91.69 100 ASP A N 1
ATOM 732 C CA . ASP A 1 100 ? 8.931 2.596 12.477 1.00 91.69 100 ASP A CA 1
ATOM 733 C C . ASP A 1 100 ? 8.688 3.908 11.695 1.00 91.69 100 ASP A C 1
ATOM 735 O O . ASP A 1 100 ? 7.553 4.189 11.276 1.00 91.69 100 ASP A O 1
ATOM 739 N N . PRO A 1 101 ? 9.739 4.714 11.431 1.00 90.75 101 PRO A N 1
ATOM 740 C CA . PRO A 1 101 ? 9.626 5.928 10.627 1.00 90.75 101 PRO A CA 1
ATOM 741 C C . PRO A 1 101 ? 9.091 5.682 9.213 1.00 90.75 101 PRO A C 1
ATOM 743 O O . PRO A 1 101 ? 8.381 6.534 8.674 1.00 90.75 101 PRO A O 1
ATOM 746 N N . THR A 1 102 ? 9.400 4.532 8.607 1.00 88.94 102 THR A N 1
ATOM 747 C CA . THR A 1 102 ? 8.957 4.192 7.248 1.00 88.94 102 THR A CA 1
ATOM 748 C C . THR A 1 102 ? 7.453 3.970 7.217 1.00 88.94 102 THR A C 1
ATOM 750 O O . THR A 1 102 ? 6.766 4.582 6.393 1.00 88.94 102 THR A O 1
ATOM 753 N N . TYR A 1 103 ? 6.936 3.164 8.150 1.00 93.19 103 TYR A N 1
ATOM 754 C CA . TYR A 1 103 ? 5.501 2.950 8.329 1.00 93.19 103 TYR A CA 1
ATOM 755 C C . TYR A 1 103 ? 4.772 4.271 8.596 1.00 93.19 103 TYR A C 1
ATOM 757 O O . TYR A 1 103 ? 3.796 4.591 7.920 1.00 93.19 103 TYR A O 1
ATOM 765 N N . CYS A 1 104 ? 5.280 5.084 9.527 1.00 93.12 104 CYS A N 1
ATOM 766 C CA . CYS A 1 104 ? 4.689 6.378 9.869 1.00 93.12 104 CYS A CA 1
ATOM 767 C C . CYS A 1 104 ? 4.629 7.338 8.678 1.00 93.12 104 CYS A C 1
ATOM 769 O O . CYS A 1 104 ? 3.597 7.968 8.445 1.00 93.12 104 CYS A O 1
ATOM 771 N N . ARG A 1 105 ? 5.721 7.443 7.911 1.00 90.50 105 ARG A N 1
ATOM 772 C CA . ARG A 1 105 ? 5.781 8.278 6.708 1.00 90.50 105 ARG A CA 1
ATOM 773 C C . ARG A 1 105 ? 4.733 7.839 5.686 1.00 90.50 105 ARG A C 1
ATOM 775 O O . ARG A 1 105 ? 3.937 8.666 5.249 1.00 90.50 105 ARG A O 1
ATOM 782 N N . ARG A 1 106 ? 4.681 6.543 5.361 1.00 92.12 106 ARG A N 1
ATOM 783 C CA . ARG A 1 106 ? 3.699 5.998 4.410 1.00 92.12 106 ARG A CA 1
ATOM 784 C C . ARG A 1 106 ? 2.265 6.184 4.885 1.00 92.12 106 ARG A C 1
ATOM 786 O O . ARG A 1 106 ? 1.408 6.573 4.102 1.00 92.12 106 ARG A O 1
ATOM 793 N N . LEU A 1 107 ? 2.006 5.991 6.174 1.00 93.69 107 LEU A N 1
ATOM 794 C CA . LEU A 1 107 ? 0.685 6.208 6.754 1.00 93.69 107 LEU A CA 1
ATOM 795 C C . LEU A 1 107 ? 0.225 7.674 6.622 1.00 93.69 107 LEU A C 1
ATOM 797 O O . LEU A 1 107 ? -0.948 7.929 6.352 1.00 93.69 107 LEU A O 1
ATOM 801 N N . VAL A 1 108 ? 1.138 8.638 6.783 1.00 91.06 108 VAL A N 1
ATOM 802 C CA . VAL A 1 108 ? 0.852 10.067 6.570 1.00 91.06 108 VAL A CA 1
ATOM 803 C C . VAL A 1 108 ? 0.580 10.373 5.097 1.00 91.06 108 VAL A C 1
ATOM 805 O O . VAL A 1 108 ? -0.368 11.105 4.817 1.00 91.06 108 VAL A O 1
ATOM 808 N N . GLU A 1 109 ? 1.366 9.810 4.176 1.00 89.06 109 GLU A N 1
ATOM 809 C CA . GLU A 1 109 ? 1.159 9.947 2.725 1.00 89.06 109 GLU A CA 1
ATOM 810 C C . GLU A 1 109 ? -0.234 9.416 2.326 1.00 89.06 109 GLU A C 1
ATOM 812 O O . GLU A 1 109 ? -1.042 10.157 1.772 1.00 89.06 109 GLU A O 1
ATOM 817 N N . LEU A 1 110 ? -0.597 8.203 2.760 1.00 91.44 110 LEU A N 1
ATOM 818 C CA . LEU A 1 110 ? -1.921 7.610 2.506 1.00 91.44 110 LEU A CA 1
ATOM 819 C C . LEU A 1 110 ? -3.086 8.371 3.164 1.00 91.44 110 LEU A C 1
ATOM 821 O O . LEU A 1 110 ? -4.236 8.270 2.725 1.00 91.44 110 LEU A O 1
ATOM 825 N N . ALA A 1 111 ? -2.826 9.095 4.255 1.00 90.94 111 ALA A N 1
ATOM 826 C CA . ALA A 1 111 ? -3.810 9.971 4.887 1.00 90.94 111 ALA A CA 1
ATOM 827 C C . ALA A 1 111 ? -3.961 11.312 4.149 1.00 90.94 111 ALA A C 1
ATOM 829 O O . ALA A 1 111 ? -5.000 11.961 4.281 1.00 90.94 111 ALA A O 1
ATOM 830 N N . ALA A 1 112 ? -2.936 11.755 3.416 1.00 86.88 112 ALA A N 1
ATOM 831 C CA . ALA A 1 112 ? -3.017 12.924 2.548 1.00 86.88 112 ALA A CA 1
ATOM 832 C C . ALA A 1 112 ? -3.847 12.613 1.295 1.00 86.88 112 ALA A C 1
ATOM 834 O O . ALA A 1 112 ? -4.733 13.401 0.970 1.00 86.88 112 ALA A O 1
ATOM 835 N N . ASP A 1 113 ? -3.659 11.431 0.699 1.00 87.69 113 ASP A N 1
ATOM 836 C CA . ASP A 1 113 ? -4.420 10.954 -0.466 1.00 87.69 113 ASP A CA 1
ATOM 837 C C . ASP A 1 113 ? -5.944 11.043 -0.255 1.00 87.69 113 ASP A C 1
ATOM 839 O O . ASP A 1 113 ? -6.665 11.525 -1.127 1.00 87.69 113 ASP A O 1
ATOM 843 N N . LEU A 1 114 ? -6.433 10.690 0.947 1.00 86.69 114 LEU A N 1
ATOM 844 C CA . LEU A 1 114 ? -7.857 10.796 1.328 1.00 86.69 114 LEU A CA 1
ATOM 845 C C . LEU A 1 114 ? -8.455 12.194 1.170 1.00 86.69 114 LEU A C 1
ATOM 847 O O . LEU A 1 114 ? -9.671 12.342 1.101 1.00 86.69 114 LEU A O 1
ATOM 851 N N . ARG A 1 115 ? -7.620 13.231 1.225 1.00 83.38 115 ARG A N 1
ATOM 852 C CA . ARG A 1 115 ? -8.057 14.628 1.148 1.00 83.38 115 ARG A CA 1
ATOM 853 C C . ARG A 1 115 ? -7.969 15.175 -0.271 1.00 83.38 115 ARG A C 1
ATOM 855 O O . ARG A 1 115 ? -8.468 16.270 -0.508 1.00 83.38 115 ARG A O 1
ATOM 862 N N . MET A 1 116 ? -7.289 14.460 -1.164 1.00 83.25 116 MET A N 1
ATOM 863 C CA . MET A 1 116 ? -6.974 14.917 -2.513 1.00 83.25 116 MET A CA 1
ATOM 864 C C . MET A 1 116 ? -7.958 14.386 -3.548 1.00 83.25 116 MET A C 1
ATOM 866 O O . MET A 1 116 ? -8.261 15.098 -4.501 1.00 83.25 116 MET A O 1
ATOM 870 N N . SER A 1 117 ? -8.455 13.161 -3.373 1.00 79.69 117 SER A N 1
ATOM 871 C CA . SER A 1 117 ? -9.350 12.535 -4.342 1.00 79.69 117 SER A CA 1
ATOM 872 C C . SER A 1 117 ? -10.355 11.596 -3.684 1.00 79.69 117 SER A C 1
ATOM 874 O O . SER A 1 117 ? -10.100 11.026 -2.622 1.00 79.69 117 SER A O 1
ATOM 876 N N . GLU A 1 118 ? -11.492 11.427 -4.354 1.00 80.38 118 GLU A N 1
ATOM 877 C CA . GLU A 1 118 ? -12.449 10.372 -4.041 1.00 80.38 118 GLU A CA 1
ATOM 878 C C . GLU A 1 118 ? -11.856 9.000 -4.374 1.00 80.38 118 GLU A C 1
ATOM 880 O O . GLU A 1 118 ? -11.022 8.848 -5.270 1.00 80.38 118 GLU A O 1
ATOM 885 N N . ARG A 1 119 ? -12.304 7.974 -3.650 1.00 79.50 119 ARG A N 1
ATOM 886 C CA . ARG A 1 119 ? -11.783 6.615 -3.816 1.00 79.50 119 ARG A CA 1
ATOM 887 C C . ARG A 1 119 ? -12.251 6.016 -5.146 1.00 79.50 119 ARG A C 1
ATOM 889 O O . ARG A 1 119 ? -13.413 5.633 -5.267 1.00 79.50 119 ARG A O 1
ATOM 896 N N . MET A 1 120 ? -11.332 5.879 -6.102 1.00 85.00 120 MET A N 1
ATOM 897 C CA . MET A 1 120 ? -11.563 5.172 -7.374 1.00 85.00 120 MET A CA 1
ATOM 898 C C . MET A 1 120 ? -10.800 3.846 -7.486 1.00 85.00 120 MET A C 1
ATOM 900 O O . MET A 1 120 ? -11.058 3.076 -8.406 1.00 85.00 120 MET A O 1
ATOM 904 N N . ALA A 1 121 ? -9.901 3.564 -6.541 1.00 91.75 121 ALA A N 1
ATOM 905 C CA . ALA A 1 121 ? -9.189 2.296 -6.436 1.00 91.75 121 ALA A CA 1
ATOM 906 C C . ALA A 1 121 ? -9.398 1.633 -5.063 1.00 91.75 121 ALA A C 1
ATOM 908 O O . ALA A 1 121 ? -9.804 2.300 -4.101 1.00 91.75 121 ALA A O 1
ATOM 909 N N . PRO A 1 122 ? -9.089 0.333 -4.949 1.00 94.06 122 PRO A N 1
ATOM 910 C CA . PRO A 1 122 ? -9.042 -0.375 -3.677 1.00 94.06 122 PRO A CA 1
ATOM 911 C C . PRO A 1 122 ? -8.133 0.277 -2.622 1.00 94.06 122 PRO A C 1
ATOM 913 O O . PRO A 1 122 ? -7.212 1.033 -2.935 1.00 94.06 122 PRO A O 1
ATOM 916 N N . GLU A 1 123 ? -8.387 -0.021 -1.344 1.00 93.75 123 GLU A N 1
ATOM 917 C CA . GLU A 1 123 ? -7.583 0.498 -0.227 1.00 93.75 123 GLU A CA 1
ATOM 918 C C . GLU A 1 123 ? -6.140 -0.017 -0.285 1.00 93.75 123 GLU A C 1
ATOM 920 O O . GLU A 1 123 ? -5.924 -1.209 -0.484 1.00 93.75 123 GLU A O 1
ATOM 925 N N . ILE A 1 124 ? -5.158 0.852 -0.013 1.00 95.38 124 ILE A N 1
ATOM 926 C CA . ILE A 1 124 ? -3.778 0.432 0.270 1.00 95.38 124 ILE A CA 1
ATOM 927 C C . ILE A 1 124 ? -3.635 0.199 1.777 1.00 95.38 124 ILE A C 1
ATOM 929 O O . ILE A 1 124 ? -3.740 1.132 2.577 1.00 95.38 124 ILE A O 1
ATOM 933 N N . CYS A 1 125 ? -3.363 -1.046 2.159 1.00 96.19 125 CYS A N 1
ATOM 934 C CA . CYS A 1 125 ? -3.076 -1.461 3.527 1.00 96.19 125 CYS A CA 1
ATOM 935 C C . CYS A 1 125 ? -1.576 -1.717 3.705 1.00 96.19 125 CYS A C 1
ATOM 937 O O . CYS A 1 125 ? -0.934 -2.309 2.842 1.00 96.19 125 CYS A O 1
ATOM 939 N N . LEU A 1 126 ? -0.998 -1.276 4.823 1.00 96.62 126 LEU A N 1
ATOM 940 C CA . LEU A 1 126 ? 0.429 -1.442 5.090 1.00 96.62 126 LEU A CA 1
ATOM 941 C C . LEU A 1 126 ? 0.644 -2.705 5.925 1.00 96.62 126 LEU A C 1
ATOM 943 O O . LEU A 1 126 ? 0.253 -2.757 7.094 1.00 96.62 126 LEU A O 1
ATOM 947 N N . ALA A 1 127 ? 1.315 -3.702 5.357 1.00 94.94 127 ALA A N 1
ATOM 948 C CA . ALA A 1 127 ? 1.729 -4.873 6.112 1.00 94.94 127 ALA A CA 1
ATOM 949 C C . ALA A 1 127 ? 2.773 -4.476 7.168 1.00 94.94 127 ALA A C 1
ATOM 951 O O . ALA A 1 127 ? 3.773 -3.816 6.875 1.00 94.94 127 ALA A O 1
ATOM 952 N N . ILE A 1 128 ? 2.547 -4.903 8.412 1.00 93.56 128 ILE A N 1
ATOM 953 C CA . ILE A 1 128 ? 3.475 -4.652 9.529 1.00 93.56 128 ILE A CA 1
ATOM 954 C C . ILE A 1 128 ? 4.684 -5.591 9.470 1.00 93.56 128 ILE A C 1
ATOM 956 O O . ILE A 1 128 ? 5.773 -5.251 9.927 1.00 93.56 128 ILE A O 1
ATOM 960 N N . ARG A 1 129 ? 4.498 -6.792 8.919 1.00 88.81 129 ARG A N 1
ATOM 961 C CA . ARG A 1 129 ? 5.556 -7.794 8.768 1.00 88.81 129 ARG A CA 1
ATOM 962 C C . ARG A 1 129 ? 5.973 -7.884 7.311 1.00 88.81 129 ARG A C 1
ATOM 964 O O . ARG A 1 129 ? 5.151 -7.700 6.418 1.00 88.81 129 ARG A O 1
ATOM 971 N N . ALA A 1 130 ? 7.247 -8.189 7.093 1.00 87.62 130 ALA A N 1
ATOM 972 C CA . ALA A 1 130 ? 7.734 -8.503 5.761 1.00 87.62 130 ALA A CA 1
ATOM 973 C C . ALA A 1 130 ? 7.085 -9.801 5.254 1.00 87.62 130 ALA A C 1
ATOM 975 O O . ALA A 1 130 ? 6.946 -10.759 6.020 1.00 87.62 130 ALA A O 1
ATOM 976 N N . GLY A 1 131 ? 6.693 -9.818 3.983 1.00 82.75 131 GLY A N 1
ATOM 977 C CA . GLY A 1 131 ? 6.133 -10.995 3.324 1.00 82.75 131 GLY A CA 1
ATOM 978 C C . GLY A 1 131 ? 7.191 -11.830 2.607 1.00 82.75 131 GLY A C 1
ATOM 979 O O . GLY A 1 131 ? 8.306 -11.370 2.328 1.00 82.75 131 GLY A O 1
ATOM 980 N N . SER A 1 132 ? 6.837 -13.085 2.329 1.00 77.19 132 SER A N 1
ATOM 981 C CA . SER A 1 132 ? 7.649 -14.010 1.536 1.00 77.19 132 SER A CA 1
ATOM 982 C C . SER A 1 132 ? 7.258 -13.964 0.055 1.00 77.19 132 SER A C 1
ATOM 984 O O . SER A 1 132 ? 6.178 -13.500 -0.310 1.00 77.19 132 SER A O 1
ATOM 986 N N . MET A 1 133 ? 8.133 -14.483 -0.811 1.00 61.59 133 MET A N 1
ATOM 987 C CA . MET A 1 133 ? 7.882 -14.531 -2.258 1.00 61.59 133 MET A CA 1
ATOM 988 C C . MET A 1 133 ? 6.696 -15.414 -2.652 1.00 61.59 133 MET A C 1
ATOM 990 O O . MET A 1 133 ? 6.096 -15.179 -3.693 1.00 61.59 133 MET A O 1
ATOM 994 N N . GLU A 1 134 ? 6.343 -16.407 -1.832 1.00 66.12 134 GLU A N 1
ATOM 995 C CA . GLU A 1 134 ? 5.189 -17.288 -2.074 1.00 66.12 134 GLU A CA 1
ATOM 996 C C . GLU A 1 134 ? 3.884 -16.486 -2.202 1.00 66.12 134 GLU A C 1
ATOM 998 O O . GLU A 1 134 ? 2.963 -16.911 -2.894 1.00 66.12 134 GLU A O 1
ATOM 1003 N N . MET A 1 135 ? 3.837 -15.290 -1.603 1.00 62.75 135 MET A N 1
ATOM 1004 C CA . MET A 1 135 ? 2.710 -14.363 -1.705 1.00 62.75 135 MET A CA 1
ATOM 1005 C C . MET A 1 135 ? 2.616 -13.642 -3.059 1.00 62.75 135 MET A C 1
ATOM 1007 O O . MET A 1 135 ? 1.562 -13.100 -3.373 1.00 62.75 135 MET A O 1
ATOM 1011 N N . LEU A 1 136 ? 3.696 -13.598 -3.846 1.00 66.25 136 LEU A N 1
ATOM 1012 C CA . LEU A 1 136 ? 3.795 -12.804 -5.078 1.00 66.25 136 LEU A CA 1
ATOM 1013 C C . LEU A 1 136 ? 3.752 -13.628 -6.370 1.00 66.25 136 LEU A C 1
ATOM 1015 O O . LEU A 1 136 ? 3.801 -13.024 -7.434 1.00 66.25 136 LEU A O 1
ATOM 1019 N N . SER A 1 137 ? 3.589 -14.958 -6.293 1.00 65.88 137 SER A N 1
ATOM 1020 C CA . SER A 1 137 ? 3.645 -15.923 -7.413 1.00 65.88 137 SER A CA 1
ATOM 1021 C C . SER A 1 137 ? 5.061 -16.398 -7.782 1.00 65.88 137 SER A C 1
ATOM 1023 O O . SER A 1 137 ? 6.049 -15.683 -7.644 1.00 65.88 137 SER A O 1
ATOM 1025 N N . GLU A 1 138 ? 5.149 -17.626 -8.310 1.00 69.50 138 GLU A N 1
ATOM 1026 C CA . GLU A 1 138 ? 6.350 -18.155 -8.986 1.00 69.50 138 GLU A CA 1
ATOM 1027 C C . GLU A 1 138 ? 6.510 -17.621 -10.425 1.00 69.50 138 GLU A C 1
ATOM 1029 O O . GLU A 1 138 ? 7.483 -17.936 -11.111 1.00 69.50 138 GLU A O 1
ATOM 1034 N N . ALA A 1 139 ? 5.542 -16.841 -10.910 1.00 74.50 139 ALA A N 1
ATOM 1035 C CA . ALA A 1 139 ? 5.602 -16.197 -12.215 1.00 74.50 139 ALA A CA 1
ATOM 1036 C C . ALA A 1 139 ? 6.710 -15.119 -12.279 1.00 74.50 139 ALA A C 1
ATOM 1038 O O . ALA A 1 139 ? 7.217 -14.677 -11.242 1.00 74.50 139 ALA A O 1
ATOM 1039 N N . PRO A 1 140 ? 7.088 -14.671 -13.494 1.00 82.94 140 PRO A N 1
ATOM 1040 C CA . PRO A 1 140 ? 7.910 -13.478 -13.656 1.00 82.94 140 PRO A CA 1
ATOM 1041 C C . PRO A 1 140 ? 7.302 -12.289 -12.903 1.00 82.94 140 PRO A C 1
ATOM 1043 O O . PRO A 1 140 ? 6.103 -12.033 -13.018 1.00 82.94 140 PRO A O 1
ATOM 1046 N N . LEU A 1 141 ? 8.126 -11.574 -12.137 1.00 88.25 141 LEU A N 1
ATOM 1047 C CA . LEU A 1 141 ? 7.695 -10.399 -11.394 1.00 88.25 141 LEU A CA 1
ATOM 1048 C C . LEU A 1 141 ? 7.716 -9.176 -12.314 1.00 88.25 141 LEU A C 1
ATOM 1050 O O . LEU A 1 141 ? 8.739 -8.498 -12.462 1.00 88.25 141 LEU A O 1
ATOM 1054 N N . ASP A 1 142 ? 6.573 -8.921 -12.937 1.00 92.00 142 ASP A N 1
ATOM 1055 C CA . ASP A 1 142 ? 6.320 -7.708 -13.702 1.00 92.00 142 ASP A CA 1
ATOM 1056 C C . ASP A 1 142 ? 6.039 -6.550 -12.728 1.00 92.00 142 ASP A C 1
ATOM 1058 O O . ASP A 1 142 ? 5.274 -6.693 -11.772 1.00 92.00 142 ASP A O 1
ATOM 1062 N N . ALA A 1 143 ? 6.678 -5.399 -12.937 1.00 94.44 143 ALA A N 1
ATOM 1063 C CA . ALA A 1 143 ? 6.571 -4.258 -12.035 1.00 94.44 143 ALA A CA 1
ATOM 1064 C C . ALA A 1 143 ? 6.201 -2.965 -12.758 1.00 94.44 143 ALA A C 1
ATOM 1066 O O . ALA A 1 143 ? 6.700 -2.675 -13.844 1.00 94.44 143 ALA A O 1
ATOM 1067 N N . VAL A 1 144 ? 5.384 -2.151 -12.099 1.00 96.19 144 VAL A N 1
ATOM 1068 C CA . VAL A 1 144 ? 5.183 -0.739 -12.420 1.00 96.19 144 VAL A CA 1
ATOM 1069 C C . VAL A 1 144 ? 6.061 0.077 -11.477 1.00 96.19 144 VAL A C 1
ATOM 1071 O O . VAL A 1 144 ? 5.879 0.030 -10.259 1.00 96.19 144 VAL A O 1
ATOM 1074 N N . ILE A 1 145 ? 7.031 0.802 -12.031 1.00 96.06 145 ILE A N 1
ATOM 1075 C CA . ILE A 1 145 ? 8.009 1.575 -11.263 1.00 96.06 145 ILE A CA 1
ATOM 1076 C C . ILE A 1 145 ? 7.602 3.042 -11.236 1.00 96.06 145 ILE A C 1
ATOM 1078 O O . ILE A 1 145 ? 7.429 3.639 -12.293 1.00 96.06 145 ILE A O 1
ATOM 1082 N N . PHE A 1 146 ? 7.514 3.634 -10.046 1.00 94.94 146 PHE A N 1
ATOM 1083 C CA . PHE A 1 146 ? 7.088 5.024 -9.875 1.00 94.94 146 PHE A CA 1
ATOM 1084 C C . PHE A 1 146 ? 7.962 5.810 -8.897 1.00 94.94 146 PHE A C 1
ATOM 1086 O O . PHE A 1 146 ? 8.615 5.239 -8.022 1.00 94.94 146 PHE A O 1
ATOM 1093 N N . ALA A 1 147 ? 7.980 7.138 -9.033 1.00 91.62 147 ALA A N 1
ATOM 1094 C CA . ALA A 1 147 ? 8.680 8.023 -8.098 1.00 91.62 147 ALA A CA 1
ATOM 1095 C C . ALA A 1 147 ? 7.714 8.644 -7.082 1.00 91.62 147 ALA A C 1
ATOM 1097 O O . ALA A 1 147 ? 8.015 8.686 -5.888 1.00 91.62 147 ALA A O 1
ATOM 1098 N N . ASP A 1 148 ? 6.551 9.099 -7.555 1.00 83.75 148 ASP A N 1
ATOM 1099 C CA . ASP A 1 148 ? 5.536 9.735 -6.720 1.00 83.75 148 ASP A CA 1
ATOM 1100 C C . ASP A 1 148 ? 4.509 8.701 -6.229 1.00 83.75 148 ASP A C 1
ATOM 1102 O O . ASP A 1 148 ? 3.813 8.092 -7.043 1.00 83.75 148 ASP A O 1
ATOM 1106 N N . PRO A 1 149 ? 4.410 8.447 -4.912 1.00 81.75 149 PRO A N 1
ATOM 1107 C CA . PRO A 1 149 ? 3.431 7.511 -4.378 1.00 81.75 149 PRO A CA 1
ATOM 1108 C C . PRO A 1 149 ? 2.018 8.101 -4.250 1.00 81.75 149 PRO A C 1
ATOM 1110 O O . PRO A 1 149 ? 1.113 7.350 -3.878 1.00 81.75 149 PRO A O 1
ATOM 1113 N N . GLN A 1 150 ? 1.816 9.408 -4.462 1.00 85.06 150 GLN A N 1
ATOM 1114 C CA . GLN A 1 150 ? 0.508 10.041 -4.271 1.00 85.06 150 GLN A CA 1
ATOM 1115 C C . GLN A 1 150 ? -0.512 9.480 -5.252 1.00 85.06 150 GLN A C 1
ATOM 1117 O O . GLN A 1 150 ? -0.279 9.447 -6.457 1.00 85.06 150 GLN A O 1
ATOM 1122 N N . LEU A 1 151 ? -1.653 9.035 -4.724 1.00 87.31 151 LEU A N 1
ATOM 1123 C CA . LEU A 1 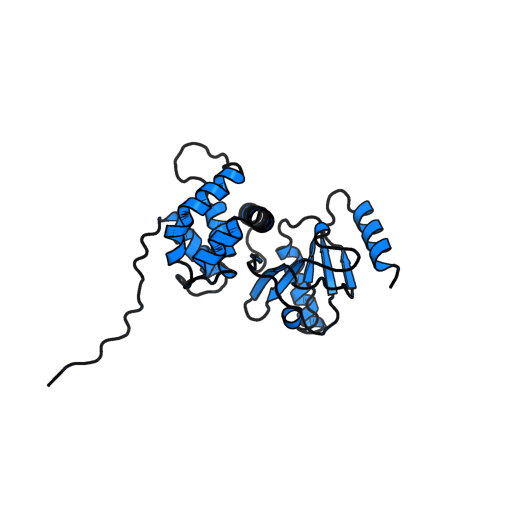151 ? -2.754 8.457 -5.505 1.00 87.31 151 LEU A CA 1
ATOM 1124 C C . LEU A 1 151 ? -2.347 7.301 -6.441 1.00 87.31 151 LEU A C 1
ATOM 1126 O O . LEU A 1 151 ? -3.135 6.913 -7.301 1.00 87.31 151 LEU A O 1
ATOM 1130 N N . ILE A 1 152 ? -1.170 6.690 -6.248 1.00 91.25 152 ILE A N 1
ATOM 1131 C CA . ILE A 1 152 ? -0.615 5.692 -7.175 1.00 91.25 152 ILE A CA 1
ATOM 1132 C C . ILE A 1 152 ? -1.535 4.480 -7.367 1.00 91.25 152 ILE A C 1
ATOM 1134 O O . ILE A 1 152 ? -1.557 3.873 -8.433 1.00 91.25 152 ILE A O 1
ATOM 1138 N N . GLY A 1 153 ? -2.361 4.156 -6.366 1.00 92.31 153 GLY A N 1
ATOM 1139 C CA . GLY A 1 153 ? -3.376 3.108 -6.471 1.00 92.31 153 GLY A CA 1
ATOM 1140 C C . GLY A 1 153 ? -4.378 3.333 -7.611 1.00 92.31 153 GLY A C 1
ATOM 1141 O O . GLY A 1 153 ? -4.833 2.359 -8.201 1.00 92.31 153 GLY A O 1
ATOM 1142 N N . HIS A 1 154 ? -4.691 4.586 -7.962 1.00 91.56 154 HIS A N 1
ATOM 1143 C CA . HIS A 1 154 ? -5.612 4.923 -9.059 1.00 91.56 154 HIS A CA 1
ATOM 1144 C C . HIS A 1 154 ? -5.042 4.579 -10.435 1.00 91.56 154 HIS A C 1
ATOM 1146 O O . HIS A 1 154 ? -5.805 4.248 -11.337 1.00 91.56 154 HIS A O 1
ATOM 1152 N N . GLU A 1 155 ? -3.718 4.606 -10.571 1.00 92.19 155 GLU A N 1
ATOM 1153 C CA . GLU A 1 155 ? -3.025 4.233 -11.802 1.00 92.19 155 GLU A CA 1
ATOM 1154 C C . GLU A 1 155 ? -2.666 2.740 -11.814 1.00 92.19 155 GLU A C 1
ATOM 1156 O O . GLU A 1 155 ? -2.792 2.062 -12.832 1.00 92.19 155 GLU A O 1
ATOM 1161 N N . LEU A 1 156 ? -2.267 2.187 -10.661 1.00 94.25 156 LEU A N 1
ATOM 1162 C CA . LEU A 1 156 ? -1.932 0.767 -10.538 1.00 94.25 156 LEU A CA 1
ATOM 1163 C C . LEU A 1 156 ? -3.146 -0.137 -10.735 1.00 94.25 156 LEU A C 1
ATOM 1165 O O . LEU A 1 156 ? -3.016 -1.196 -11.342 1.00 94.25 156 LEU A O 1
ATOM 1169 N N . TYR A 1 157 ? -4.315 0.249 -10.221 1.00 95.38 157 TYR A N 1
ATOM 1170 C CA . TYR A 1 157 ? -5.512 -0.590 -10.258 1.00 95.38 157 TYR A CA 1
ATOM 1171 C C . TYR A 1 157 ? -5.958 -0.984 -11.670 1.00 95.38 157 TYR A C 1
ATOM 1173 O O . TYR A 1 157 ? -6.043 -2.189 -11.920 1.00 95.38 157 TYR A O 1
ATOM 1181 N N . PRO A 1 158 ? -6.183 -0.051 -12.617 1.00 94.88 158 PRO A N 1
ATOM 1182 C CA . PRO A 1 158 ? -6.550 -0.430 -13.978 1.00 94.88 158 PRO A CA 1
ATOM 1183 C C . PRO A 1 158 ? -5.485 -1.316 -14.635 1.00 94.88 158 PRO A C 1
ATOM 1185 O O . PRO A 1 158 ? -5.840 -2.318 -15.245 1.00 94.88 158 PRO A O 1
ATOM 1188 N N . LEU A 1 159 ? -4.190 -1.042 -14.425 1.00 94.88 159 LEU A N 1
ATOM 1189 C CA . LEU A 1 159 ? -3.108 -1.886 -14.951 1.00 94.88 159 LEU A CA 1
ATOM 1190 C C . LEU A 1 159 ? -3.141 -3.310 -14.374 1.00 94.88 159 LEU A C 1
ATOM 1192 O O . LEU A 1 159 ? -2.931 -4.279 -15.104 1.00 94.88 159 LEU A O 1
ATOM 1196 N N . CYS A 1 160 ? -3.424 -3.449 -13.076 1.00 94.81 160 CYS A N 1
ATOM 1197 C CA . CYS A 1 160 ? -3.564 -4.748 -12.418 1.00 94.81 160 CYS A CA 1
ATOM 1198 C C . CYS A 1 160 ? -4.741 -5.545 -12.986 1.00 94.81 160 CYS A C 1
ATOM 1200 O O . CYS A 1 160 ? -4.599 -6.736 -13.272 1.00 94.81 160 CYS A O 1
ATOM 1202 N N . ILE A 1 161 ? -5.891 -4.894 -13.172 1.00 95.44 161 ILE A N 1
ATOM 1203 C CA . ILE A 1 161 ? -7.092 -5.525 -13.726 1.00 95.44 161 ILE A CA 1
ATOM 1204 C C . ILE A 1 161 ? -6.883 -5.909 -15.192 1.00 95.44 161 ILE A C 1
ATOM 1206 O O . ILE A 1 161 ? -7.160 -7.052 -15.557 1.00 95.44 161 ILE A O 1
ATOM 1210 N N . ASP A 1 162 ? -6.332 -5.016 -16.012 1.00 95.56 162 ASP A N 1
ATOM 1211 C CA . ASP A 1 162 ? -6.058 -5.286 -17.425 1.00 95.56 162 ASP A CA 1
ATOM 1212 C C . ASP A 1 162 ? -5.088 -6.462 -17.588 1.00 95.56 162 ASP A C 1
ATOM 1214 O O . ASP A 1 162 ? -5.347 -7.379 -18.373 1.00 95.56 162 ASP A O 1
ATOM 1218 N N . ALA A 1 163 ? -4.010 -6.500 -16.798 1.00 93.25 163 ALA A N 1
ATOM 1219 C CA . ALA A 1 163 ? -3.075 -7.623 -16.784 1.00 93.25 163 ALA A CA 1
ATOM 1220 C C . ALA A 1 163 ? -3.748 -8.928 -16.330 1.00 93.25 163 ALA A C 1
ATOM 1222 O O . ALA A 1 163 ? -3.560 -9.972 -16.962 1.00 93.25 163 ALA A O 1
ATOM 1223 N N . CYS A 1 164 ? -4.579 -8.878 -15.283 1.00 93.06 164 CYS A N 1
ATOM 1224 C CA . CYS A 1 164 ? -5.325 -10.042 -14.809 1.00 93.06 164 CYS A CA 1
ATOM 1225 C C . CYS A 1 164 ? -6.271 -10.591 -15.887 1.00 93.06 164 CYS A C 1
ATOM 1227 O O . CYS A 1 164 ? -6.362 -11.805 -16.064 1.00 93.06 164 CYS A O 1
ATOM 1229 N N . VAL A 1 165 ? -6.970 -9.721 -16.617 1.00 94.94 165 VAL A N 1
ATOM 1230 C CA . VAL A 1 165 ? -7.899 -10.119 -17.685 1.00 94.94 165 VAL A CA 1
ATOM 1231 C C . VAL A 1 165 ? -7.146 -10.655 -18.903 1.00 94.94 165 VAL A C 1
ATOM 1233 O O . VAL A 1 165 ? -7.566 -11.651 -19.491 1.00 94.94 165 VAL A O 1
ATOM 1236 N N . ALA A 1 166 ? -6.032 -10.025 -19.282 1.00 94.44 166 ALA A N 1
ATOM 1237 C CA . ALA A 1 166 ? -5.280 -10.383 -20.481 1.00 94.44 166 ALA A CA 1
ATOM 1238 C C . ALA A 1 166 ? -4.403 -11.635 -20.307 1.00 94.44 166 ALA A C 1
ATOM 1240 O O . ALA A 1 166 ? -4.289 -12.436 -21.235 1.00 94.44 166 ALA A O 1
ATOM 1241 N N . ALA A 1 167 ? -3.769 -11.797 -19.142 1.00 90.19 167 ALA A N 1
ATOM 1242 C CA . ALA A 1 167 ? -2.754 -12.825 -18.896 1.00 90.19 167 ALA A CA 1
ATOM 1243 C C . ALA A 1 167 ? -3.073 -13.743 -17.703 1.00 90.19 167 ALA A C 1
ATOM 1245 O O . ALA A 1 167 ? -2.454 -14.796 -17.556 1.00 90.19 167 ALA A O 1
ATOM 1246 N N . GLY A 1 168 ? -4.062 -13.398 -16.878 1.00 89.69 168 GLY A N 1
ATOM 1247 C CA . GLY A 1 168 ? -4.468 -14.172 -15.708 1.00 89.69 168 GLY A CA 1
ATOM 1248 C C . GLY A 1 168 ? -3.891 -13.645 -14.386 1.00 89.69 168 GLY A C 1
ATOM 1249 O O . GLY A 1 168 ? -2.953 -12.846 -14.369 1.00 89.69 168 GLY A O 1
ATOM 1250 N N . PRO A 1 169 ? -4.408 -14.136 -13.245 1.00 88.12 169 PRO A N 1
ATOM 1251 C CA . PRO A 1 169 ? -4.118 -13.590 -11.913 1.00 88.12 169 PRO A CA 1
ATOM 1252 C C . PRO A 1 169 ? -2.653 -13.736 -11.477 1.00 88.12 169 PRO A C 1
ATOM 1254 O O . PRO A 1 169 ? -2.180 -12.991 -10.628 1.00 88.12 169 PRO A O 1
ATOM 1257 N N . LYS A 1 170 ? -1.904 -14.673 -12.072 1.00 85.50 170 LYS A N 1
ATOM 1258 C CA . LYS A 1 170 ? -0.476 -14.881 -11.782 1.00 85.50 170 LYS A CA 1
ATOM 1259 C C . LYS A 1 170 ? 0.444 -13.828 -12.407 1.00 85.50 170 LYS A C 1
ATOM 1261 O O . LYS A 1 170 ? 1.626 -13.834 -12.091 1.00 85.50 170 LYS A O 1
ATOM 1266 N N . HIS A 1 171 ? -0.082 -12.992 -13.301 1.00 86.94 171 HIS A N 1
ATOM 1267 C CA . HIS A 1 171 ? 0.663 -11.990 -14.067 1.00 86.94 171 HIS A CA 1
ATOM 1268 C C . HIS A 1 171 ? 0.293 -10.554 -13.674 1.00 86.94 171 HIS A C 1
ATOM 1270 O O . HIS A 1 171 ? 0.608 -9.613 -14.398 1.00 86.94 171 HIS A O 1
ATOM 1276 N N . VAL A 1 172 ? -0.403 -10.377 -12.549 1.00 91.81 172 VAL A N 1
ATOM 1277 C CA . VAL A 1 172 ? -0.724 -9.047 -12.029 1.00 91.81 172 VAL A CA 1
ATOM 1278 C C . VAL A 1 172 ? 0.577 -8.350 -11.617 1.00 91.81 172 VAL A C 1
ATOM 1280 O O . VAL A 1 172 ? 1.315 -8.904 -10.797 1.00 91.81 172 VAL A O 1
ATOM 1283 N N . PRO A 1 173 ? 0.884 -7.163 -12.170 1.00 94.19 173 PRO A N 1
ATOM 1284 C CA . PRO A 1 173 ? 2.107 -6.462 -11.837 1.00 94.19 173 PRO A CA 1
ATOM 1285 C C . PRO A 1 173 ? 2.072 -5.930 -10.404 1.00 94.19 173 PRO A C 1
ATOM 1287 O O . PRO A 1 173 ? 1.016 -5.610 -9.856 1.00 94.19 173 PRO A O 1
ATOM 1290 N N . VAL A 1 174 ? 3.253 -5.769 -9.818 1.00 95.00 174 VAL A N 1
ATOM 1291 C CA . VAL A 1 174 ? 3.417 -5.080 -8.534 1.00 95.00 174 VAL A CA 1
ATOM 1292 C C . VAL A 1 174 ? 3.803 -3.619 -8.739 1.00 95.00 174 VAL A C 1
ATOM 1294 O O . VAL A 1 174 ? 4.536 -3.278 -9.664 1.00 95.00 174 VAL A O 1
ATOM 1297 N N . GLY A 1 175 ? 3.361 -2.738 -7.849 1.00 96.12 175 GLY A N 1
ATOM 1298 C CA . GLY A 1 175 ? 3.887 -1.380 -7.760 1.00 96.12 175 GLY A CA 1
ATOM 1299 C C . GLY A 1 175 ? 5.212 -1.356 -6.997 1.00 96.12 175 GLY A C 1
ATOM 1300 O O . GLY A 1 175 ? 5.307 -1.927 -5.910 1.00 96.12 175 GLY A O 1
ATOM 1301 N N . VAL A 1 176 ? 6.224 -0.666 -7.520 1.00 96.12 176 VAL A N 1
ATOM 1302 C CA . VAL A 1 176 ? 7.527 -0.497 -6.860 1.00 96.12 176 VAL A CA 1
ATOM 1303 C C . VAL A 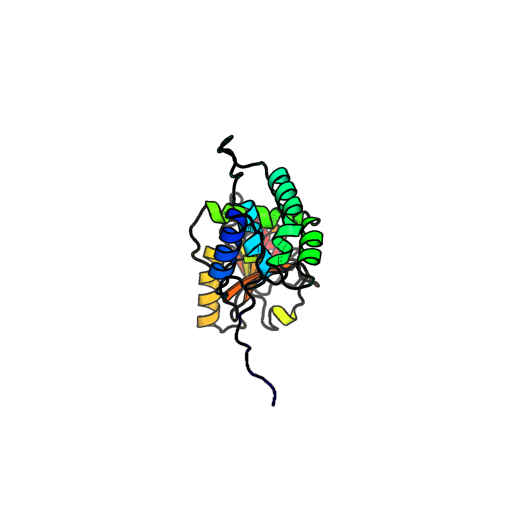1 176 ? 7.952 0.963 -6.920 1.00 96.12 176 VAL A C 1
ATOM 1305 O O . VAL A 1 176 ? 8.099 1.533 -7.998 1.00 96.12 176 VAL A O 1
ATOM 1308 N N . ARG A 1 177 ? 8.190 1.580 -5.762 1.00 94.88 177 ARG A N 1
ATOM 1309 C CA . ARG A 1 177 ? 8.740 2.935 -5.722 1.00 94.88 177 ARG A CA 1
ATOM 1310 C C . ARG A 1 177 ? 10.241 2.908 -6.015 1.00 94.88 177 ARG A C 1
ATOM 1312 O O . ARG A 1 177 ? 10.928 1.981 -5.594 1.00 94.88 177 ARG A O 1
ATOM 1319 N N . LEU A 1 178 ? 10.764 3.926 -6.698 1.00 93.38 178 LEU A N 1
ATOM 1320 C CA . LEU A 1 178 ? 12.179 4.001 -7.089 1.00 93.38 178 LEU A CA 1
ATOM 1321 C C . LEU A 1 178 ? 13.153 3.793 -5.921 1.00 93.38 178 LEU A C 1
ATOM 1323 O O . LEU A 1 178 ? 14.118 3.047 -6.048 1.00 93.38 178 LEU A O 1
ATOM 1327 N N . ASP A 1 179 ? 12.884 4.402 -4.765 1.00 92.38 179 ASP A N 1
ATOM 1328 C CA . ASP A 1 179 ? 13.726 4.279 -3.566 1.00 92.38 179 ASP A CA 1
ATOM 1329 C C . ASP A 1 179 ? 13.618 2.909 -2.870 1.00 92.38 179 ASP A C 1
ATOM 1331 O O . ASP A 1 179 ? 14.292 2.673 -1.869 1.00 92.38 179 ASP A O 1
ATOM 1335 N N . TRP A 1 180 ? 12.773 2.004 -3.370 1.00 94.81 180 TRP A N 1
ATOM 1336 C CA . TRP A 1 180 ? 12.661 0.624 -2.892 1.00 94.81 180 TRP A CA 1
ATOM 1337 C C . TRP A 1 180 ? 13.504 -0.352 -3.713 1.00 94.81 180 TRP A C 1
ATOM 1339 O O . TRP A 1 180 ? 13.558 -1.537 -3.370 1.00 94.81 180 TRP A O 1
ATOM 1349 N N . LEU A 1 181 ? 14.161 0.118 -4.772 1.00 94.31 181 LEU A N 1
ATOM 1350 C CA . LEU A 1 181 ? 15.057 -0.681 -5.597 1.00 94.31 181 LEU A CA 1
ATOM 1351 C C . LEU A 1 181 ? 16.483 -0.671 -5.038 1.00 94.31 181 LEU A C 1
ATOM 1353 O O . LEU A 1 181 ? 17.032 0.368 -4.674 1.00 94.31 181 LEU A O 1
ATOM 1357 N N . VAL A 1 182 ? 17.103 -1.848 -5.019 1.00 93.31 182 VAL A N 1
ATOM 1358 C CA . VAL A 1 182 ? 18.542 -2.036 -4.822 1.00 93.31 182 VAL A CA 1
ATOM 1359 C C . VAL A 1 182 ? 19.056 -2.778 -6.049 1.00 93.31 182 VAL A C 1
ATOM 1361 O O . VAL A 1 182 ? 18.841 -3.982 -6.192 1.00 93.31 182 VAL A O 1
ATOM 1364 N N . GLY A 1 183 ? 19.681 -2.041 -6.969 1.00 90.81 183 GLY A N 1
ATOM 1365 C CA . GLY A 1 183 ? 19.915 -2.539 -8.324 1.00 90.81 183 GLY A CA 1
ATOM 1366 C C . GLY A 1 183 ? 18.584 -2.791 -9.040 1.00 90.81 183 GLY A C 1
ATOM 1367 O O . GLY A 1 183 ? 17.689 -1.951 -9.000 1.00 90.81 183 GLY A O 1
ATOM 1368 N N . ASP A 1 184 ? 18.433 -3.965 -9.646 1.00 90.38 184 ASP A N 1
ATOM 1369 C CA . ASP A 1 184 ? 17.206 -4.402 -10.327 1.00 90.38 184 ASP A CA 1
ATOM 1370 C C . ASP A 1 184 ? 16.225 -5.157 -9.409 1.00 90.38 184 ASP A C 1
ATOM 1372 O O . ASP A 1 184 ? 15.258 -5.767 -9.875 1.00 90.38 184 ASP A O 1
ATOM 1376 N N . SER A 1 185 ? 16.490 -5.151 -8.100 1.00 93.12 185 SER A N 1
ATOM 1377 C CA . SER A 1 185 ? 15.746 -5.918 -7.107 1.00 93.12 185 SER A CA 1
ATOM 1378 C C . SER A 1 185 ? 14.923 -5.017 -6.196 1.00 93.12 185 SER A C 1
ATOM 1380 O O . SER A 1 185 ? 15.442 -4.103 -5.559 1.00 93.12 185 SER A O 1
ATOM 1382 N N . ALA A 1 186 ? 13.628 -5.303 -6.091 1.00 94.69 186 ALA A N 1
ATOM 1383 C CA . ALA A 1 186 ? 12.720 -4.617 -5.186 1.00 94.69 186 ALA A CA 1
ATOM 1384 C C . ALA A 1 186 ? 12.884 -5.134 -3.753 1.00 94.69 186 ALA A C 1
ATOM 1386 O O . ALA A 1 186 ? 12.948 -6.337 -3.514 1.00 94.69 186 ALA A O 1
ATOM 1387 N N . THR A 1 187 ? 12.912 -4.222 -2.787 1.00 95.19 187 THR A N 1
ATOM 1388 C CA . THR A 1 187 ? 12.929 -4.522 -1.342 1.00 95.19 187 THR A CA 1
ATOM 1389 C C . THR A 1 187 ? 11.550 -4.370 -0.697 1.00 95.19 187 THR A C 1
ATOM 1391 O O . THR A 1 187 ? 11.313 -4.851 0.412 1.00 95.19 187 THR A O 1
ATOM 1394 N N . ARG A 1 188 ? 10.629 -3.706 -1.397 1.00 94.44 188 ARG A N 1
ATOM 1395 C CA . ARG A 1 188 ? 9.263 -3.410 -0.972 1.00 94.44 188 ARG A CA 1
ATOM 1396 C C . ARG A 1 188 ? 8.379 -3.306 -2.210 1.00 94.44 188 ARG A C 1
ATOM 1398 O O . ARG A 1 188 ? 8.859 -2.890 -3.264 1.00 94.44 188 ARG A O 1
ATOM 1405 N N . VAL A 1 189 ? 7.117 -3.694 -2.084 1.00 95.25 189 VAL A N 1
ATOM 1406 C CA . VAL A 1 189 ? 6.154 -3.711 -3.193 1.00 95.25 189 VAL A CA 1
ATOM 1407 C C . VAL A 1 189 ? 4.765 -3.304 -2.717 1.00 95.25 189 VAL A C 1
ATOM 1409 O O . VAL A 1 189 ? 4.443 -3.456 -1.539 1.00 95.25 189 VAL A O 1
ATOM 1412 N N . ILE A 1 190 ? 3.936 -2.839 -3.647 1.00 95.62 190 ILE A N 1
ATOM 1413 C CA . ILE A 1 190 ? 2.480 -2.775 -3.524 1.00 95.62 190 ILE A CA 1
ATOM 1414 C C . ILE A 1 190 ? 1.924 -3.900 -4.394 1.00 95.62 190 ILE A C 1
ATOM 1416 O O . ILE A 1 190 ? 2.050 -3.841 -5.615 1.00 95.62 190 ILE A O 1
ATOM 1420 N N . HIS A 1 191 ? 1.335 -4.925 -3.788 1.00 93.81 191 HIS A N 1
ATOM 1421 C CA . HIS A 1 191 ? 0.677 -6.001 -4.527 1.00 93.81 191 HIS A CA 1
ATOM 1422 C C . HIS A 1 191 ? -0.838 -5.868 -4.424 1.00 93.81 191 HIS A C 1
ATOM 1424 O O . HIS A 1 191 ? -1.359 -5.412 -3.405 1.00 93.81 191 HIS A O 1
ATOM 1430 N N . TYR A 1 192 ? -1.540 -6.254 -5.484 1.00 94.19 192 TYR A N 1
ATOM 1431 C CA . TYR A 1 192 ? -2.993 -6.308 -5.481 1.00 94.19 192 TYR A CA 1
ATOM 1432 C C . TYR A 1 192 ? -3.457 -7.698 -5.041 1.00 94.19 192 TYR A C 1
ATOM 1434 O O . TYR A 1 192 ? -3.107 -8.705 -5.655 1.00 94.19 192 TYR A O 1
ATOM 1442 N N . ASP A 1 193 ? -4.209 -7.743 -3.949 1.00 91.75 193 ASP A N 1
ATOM 1443 C CA . ASP A 1 193 ? -4.891 -8.929 -3.449 1.00 91.75 193 ASP A CA 1
ATOM 1444 C C . ASP A 1 193 ? -6.262 -9.016 -4.131 1.00 91.75 193 ASP A C 1
ATOM 1446 O O . ASP A 1 193 ? -7.184 -8.267 -3.804 1.00 91.75 193 ASP A O 1
ATOM 1450 N N . LEU A 1 194 ? -6.358 -9.904 -5.125 1.00 90.31 194 LEU A N 1
ATOM 1451 C CA . LEU A 1 194 ? -7.566 -10.124 -5.923 1.00 90.31 194 LEU A CA 1
ATOM 1452 C C . LEU A 1 194 ? -8.719 -10.713 -5.106 1.00 90.31 194 LEU A C 1
ATOM 1454 O O . LEU A 1 194 ? -9.875 -10.464 -5.436 1.00 90.31 194 LEU A O 1
ATOM 1458 N N . GLU A 1 195 ? -8.421 -11.529 -4.092 1.00 90.31 195 GLU A N 1
ATOM 1459 C CA . GLU A 1 195 ? -9.460 -12.209 -3.310 1.00 90.31 195 GLU A CA 1
ATOM 1460 C C . GLU A 1 195 ? -10.182 -11.218 -2.402 1.00 90.31 195 GLU A C 1
ATOM 1462 O O . GLU A 1 195 ? -11.402 -11.261 -2.254 1.00 90.31 195 GLU A O 1
ATOM 1467 N N . GLU A 1 196 ? -9.416 -10.294 -1.835 1.00 90.88 196 GLU A N 1
ATOM 1468 C CA . GLU A 1 196 ? -9.890 -9.357 -0.826 1.00 90.88 196 GLU A CA 1
ATOM 1469 C C . GLU A 1 196 ? -10.077 -7.932 -1.369 1.00 90.88 196 GLU A C 1
ATOM 1471 O O . GLU A 1 196 ? -10.337 -7.011 -0.595 1.00 90.88 196 GLU A O 1
ATOM 1476 N N . ASP A 1 197 ? -9.923 -7.759 -2.686 1.00 92.62 197 ASP A N 1
ATOM 1477 C CA . ASP A 1 197 ? -10.030 -6.500 -3.429 1.00 92.62 197 ASP A CA 1
ATOM 1478 C C . ASP A 1 197 ? -9.367 -5.322 -2.700 1.00 92.62 197 ASP A C 1
ATOM 1480 O O . ASP A 1 197 ? -10.001 -4.337 -2.312 1.00 92.62 197 ASP A O 1
ATOM 1484 N N . ARG A 1 198 ? -8.059 -5.447 -2.461 1.00 94.06 198 ARG A N 1
ATOM 1485 C CA . ARG A 1 198 ? -7.251 -4.416 -1.796 1.00 94.06 198 ARG A CA 1
ATOM 1486 C C . ARG A 1 198 ? -5.804 -4.465 -2.243 1.00 94.06 198 ARG A C 1
ATOM 1488 O O . ARG A 1 198 ? -5.287 -5.498 -2.651 1.00 94.06 198 ARG A O 1
ATOM 1495 N N . PHE A 1 199 ? -5.116 -3.345 -2.111 1.00 95.88 199 PHE A N 1
ATOM 1496 C CA . PHE A 1 199 ? -3.670 -3.311 -2.223 1.00 95.88 199 PHE A CA 1
ATOM 1497 C C . PHE A 1 199 ? -3.030 -3.548 -0.867 1.00 95.88 199 PHE A C 1
ATOM 1499 O O . PHE A 1 199 ? -3.458 -3.000 0.149 1.00 95.88 199 PHE A O 1
ATOM 1506 N N . ILE A 1 200 ? -1.939 -4.292 -0.864 1.00 95.31 200 ILE A N 1
ATOM 1507 C CA . ILE A 1 200 ? -1.100 -4.476 0.307 1.00 95.31 200 ILE A CA 1
ATOM 1508 C C . ILE A 1 200 ? 0.305 -3.998 -0.045 1.00 95.31 200 ILE A C 1
ATOM 1510 O O . ILE A 1 200 ? 0.965 -4.509 -0.951 1.00 95.31 200 ILE A O 1
ATOM 1514 N N . GLU A 1 201 ? 0.775 -3.001 0.690 1.00 95.94 201 GLU A N 1
ATOM 1515 C CA . GLU A 1 201 ? 2.161 -2.567 0.642 1.00 95.94 201 GLU A CA 1
ATOM 1516 C C . GLU A 1 201 ? 2.964 -3.329 1.697 1.00 95.94 201 GLU A C 1
ATOM 1518 O O . GLU A 1 201 ? 2.652 -3.263 2.888 1.00 95.94 201 GLU A O 1
ATOM 1523 N N . MET A 1 202 ? 4.021 -4.023 1.285 1.00 94.44 202 MET A N 1
ATOM 1524 C CA . MET A 1 202 ? 4.837 -4.832 2.189 1.00 94.44 202 MET A CA 1
ATOM 1525 C C . MET A 1 202 ? 6.323 -4.764 1.855 1.00 94.44 202 MET A C 1
ATOM 1527 O O . MET A 1 202 ? 6.710 -4.672 0.689 1.00 94.44 202 MET A O 1
ATOM 1531 N N . SER A 1 203 ? 7.167 -4.861 2.885 1.00 94.25 203 SER A N 1
ATOM 1532 C CA . SER A 1 203 ? 8.584 -5.193 2.692 1.00 94.25 203 SER A CA 1
ATOM 1533 C C . SER A 1 203 ? 8.735 -6.661 2.305 1.00 94.25 203 SER A C 1
ATOM 1535 O O . SER A 1 203 ? 7.959 -7.505 2.753 1.00 94.25 203 SER A O 1
ATOM 1537 N N . LEU A 1 204 ? 9.777 -6.973 1.544 1.00 92.88 204 LEU A N 1
ATOM 1538 C CA . LEU A 1 204 ? 10.138 -8.342 1.197 1.00 92.88 204 LEU A CA 1
ATOM 1539 C C . LEU A 1 204 ? 11.222 -8.857 2.140 1.00 92.88 204 LEU A C 1
ATOM 1541 O O . LEU A 1 204 ? 12.212 -8.171 2.393 1.00 92.88 204 LEU A O 1
ATOM 1545 N N . VAL A 1 205 ? 11.052 -10.083 2.645 1.00 91.94 205 VAL A N 1
ATOM 1546 C CA . VAL A 1 205 ? 12.078 -10.754 3.470 1.00 91.94 205 VAL A CA 1
ATOM 1547 C C . VAL A 1 205 ? 13.385 -10.926 2.690 1.00 91.94 205 VAL A C 1
ATOM 1549 O O . VAL A 1 205 ? 14.473 -10.835 3.253 1.00 91.94 205 VAL A O 1
ATOM 1552 N N . THR A 1 206 ? 13.285 -11.163 1.385 1.00 90.12 206 THR A N 1
ATOM 1553 C CA . THR A 1 206 ? 14.420 -11.228 0.464 1.00 90.12 206 THR A CA 1
ATOM 1554 C C . THR A 1 206 ? 14.117 -10.324 -0.724 1.00 90.12 206 THR A C 1
ATOM 1556 O O . THR A 1 206 ? 13.040 -10.478 -1.306 1.00 90.12 206 THR A O 1
ATOM 1559 N N . PRO A 1 207 ? 15.015 -9.387 -1.088 1.00 92.69 207 PRO A N 1
ATOM 1560 C CA . PRO A 1 207 ? 14.810 -8.552 -2.262 1.00 92.69 207 PRO A CA 1
ATOM 1561 C C . PRO A 1 207 ? 14.568 -9.404 -3.510 1.00 92.69 207 PRO A C 1
ATOM 1563 O O . PRO A 1 207 ? 15.245 -10.416 -3.709 1.00 92.69 207 PRO A O 1
ATOM 1566 N N . ARG A 1 208 ? 13.609 -9.006 -4.348 1.00 89.38 208 ARG A N 1
ATOM 1567 C CA . ARG A 1 208 ? 13.225 -9.762 -5.542 1.00 89.38 208 ARG A CA 1
ATOM 1568 C C . ARG A 1 208 ? 13.582 -8.990 -6.795 1.00 89.38 208 ARG A C 1
ATOM 1570 O O . ARG A 1 208 ? 13.072 -7.898 -7.030 1.00 89.38 208 ARG A O 1
ATOM 1577 N N . ARG A 1 209 ? 14.423 -9.612 -7.616 1.00 91.50 209 ARG A N 1
ATOM 1578 C CA . ARG A 1 209 ? 14.732 -9.155 -8.968 1.00 91.50 209 ARG A CA 1
ATOM 1579 C C . ARG A 1 209 ? 13.452 -8.972 -9.774 1.00 91.50 209 ARG A C 1
ATOM 1581 O O . ARG A 1 209 ? 12.614 -9.872 -9.772 1.00 91.50 209 ARG A O 1
ATOM 1588 N N . LEU A 1 210 ? 13.327 -7.846 -10.459 1.00 91.94 210 LEU A N 1
ATOM 1589 C CA . LEU A 1 210 ? 12.220 -7.584 -11.370 1.00 91.94 210 LEU A CA 1
ATOM 1590 C C . LEU A 1 210 ? 12.494 -8.251 -12.717 1.00 91.94 210 LEU A C 1
ATOM 1592 O O . LEU A 1 210 ? 13.595 -8.130 -13.257 1.00 91.94 210 LEU A O 1
ATOM 1596 N N . ASP A 1 211 ? 11.491 -8.924 -13.274 1.00 90.31 211 ASP A N 1
ATOM 1597 C CA . ASP A 1 211 ? 11.586 -9.615 -14.564 1.00 90.31 211 ASP A CA 1
ATOM 1598 C C . ASP A 1 211 ? 11.175 -8.695 -15.720 1.00 90.31 211 ASP A C 1
ATOM 1600 O O . ASP A 1 211 ? 11.745 -8.764 -16.810 1.00 90.31 211 ASP A O 1
ATOM 1604 N N . ARG A 1 212 ? 10.267 -7.742 -15.480 1.00 89.56 212 ARG A N 1
ATOM 1605 C CA . ARG A 1 212 ? 9.922 -6.637 -16.394 1.00 89.56 212 ARG A CA 1
ATOM 1606 C C . ARG A 1 212 ? 9.569 -5.392 -15.595 1.00 89.56 212 ARG A C 1
ATOM 1608 O O . ARG A 1 212 ? 9.142 -5.490 -14.450 1.00 89.56 212 ARG A O 1
ATOM 1615 N N . ALA A 1 213 ? 9.765 -4.234 -16.209 1.00 92.06 213 ALA A N 1
ATOM 1616 C CA . ALA A 1 213 ? 9.531 -2.946 -15.582 1.00 92.06 213 ALA A CA 1
ATOM 1617 C C . ALA A 1 213 ? 8.822 -2.004 -16.558 1.00 92.06 213 ALA A C 1
ATOM 1619 O O . ALA A 1 213 ? 9.268 -1.831 -17.691 1.00 92.06 213 ALA A O 1
ATOM 1620 N N . LEU A 1 214 ? 7.736 -1.388 -16.099 1.00 92.62 214 LEU A N 1
ATOM 1621 C CA . LEU A 1 214 ? 7.037 -0.297 -16.762 1.00 92.62 214 LEU A CA 1
ATOM 1622 C C . LEU A 1 214 ? 7.196 0.965 -15.903 1.00 92.62 214 LEU A C 1
ATOM 1624 O O . LEU A 1 214 ? 6.616 1.021 -14.818 1.00 92.62 214 LEU A O 1
ATOM 1628 N N . PRO A 1 215 ? 7.969 1.971 -16.334 1.00 92.19 215 PRO A N 1
ATOM 1629 C CA . PRO A 1 215 ? 8.050 3.235 -15.615 1.00 92.19 215 PRO A CA 1
ATOM 1630 C C . PRO A 1 215 ? 6.739 4.028 -15.737 1.00 92.19 215 PRO A C 1
ATOM 1632 O O . PRO A 1 215 ? 6.157 4.097 -16.819 1.00 92.19 215 PRO A O 1
ATOM 1635 N N . LEU A 1 216 ? 6.287 4.637 -14.640 1.00 90.56 216 LEU A N 1
ATOM 1636 C CA . LEU A 1 216 ? 5.059 5.427 -14.559 1.00 90.56 216 LEU A CA 1
ATOM 1637 C C . LEU A 1 216 ? 5.201 6.533 -13.506 1.00 90.56 216 LEU A C 1
ATOM 1639 O O . LEU A 1 216 ? 5.704 6.273 -12.420 1.00 90.56 216 LEU A O 1
ATOM 1643 N N . ALA A 1 217 ? 4.726 7.749 -13.794 1.00 84.19 217 ALA A N 1
ATOM 1644 C CA . ALA A 1 217 ? 4.719 8.865 -12.838 1.00 84.19 217 ALA A CA 1
ATOM 1645 C C . ALA A 1 217 ? 6.084 9.072 -12.138 1.00 84.19 217 ALA A C 1
ATOM 1647 O O . ALA A 1 217 ? 6.207 9.051 -10.907 1.00 84.19 217 ALA A O 1
ATOM 1648 N N . LEU A 1 218 ? 7.146 9.263 -12.931 1.00 86.44 218 LEU A N 1
ATOM 1649 C CA . LEU A 1 218 ? 8.515 9.411 -12.416 1.00 86.44 218 LEU A CA 1
ATOM 1650 C C . LEU A 1 218 ? 8.819 10.814 -11.851 1.00 86.44 218 LEU A C 1
ATOM 1652 O O . LEU A 1 218 ? 9.967 11.106 -11.512 1.00 86.44 218 LEU A O 1
ATOM 1656 N N . GLY A 1 219 ? 7.806 11.667 -11.698 1.00 85.12 219 GLY A N 1
ATOM 1657 C CA . GLY A 1 219 ? 7.919 12.974 -11.052 1.00 85.12 219 GLY A CA 1
ATOM 1658 C C . GLY A 1 219 ? 8.700 14.011 -11.867 1.00 85.12 219 GLY A C 1
ATOM 1659 O O . GLY A 1 219 ? 8.848 13.901 -13.079 1.00 85.12 219 GLY A O 1
ATOM 1660 N N . ALA A 1 220 ? 9.195 15.052 -11.190 1.00 86.44 220 ALA A N 1
ATOM 1661 C CA . ALA A 1 220 ? 9.829 16.205 -11.840 1.00 86.44 220 ALA A CA 1
ATOM 1662 C C . ALA A 1 220 ? 11.139 15.870 -12.585 1.00 86.44 220 ALA A C 1
ATOM 1664 O O . ALA A 1 220 ? 11.465 16.531 -13.568 1.00 86.44 220 ALA A O 1
ATOM 1665 N N . ASP A 1 221 ? 11.854 14.830 -12.147 1.00 89.06 221 ASP A N 1
ATOM 1666 C CA . ASP A 1 221 ? 13.133 14.387 -12.720 1.00 89.06 221 ASP A CA 1
ATOM 1667 C C . ASP A 1 221 ? 12.970 13.182 -13.670 1.00 89.06 221 ASP A C 1
ATOM 1669 O O . ASP A 1 221 ? 13.878 12.366 -13.836 1.00 89.06 221 ASP A O 1
ATOM 1673 N N . GLU A 1 222 ? 11.808 13.058 -14.319 1.00 88.62 222 GLU A N 1
ATOM 1674 C CA . GLU A 1 222 ? 11.411 11.908 -15.143 1.00 88.62 222 GLU A CA 1
ATOM 1675 C C . GLU A 1 222 ? 12.471 11.472 -16.168 1.00 88.62 222 GLU A C 1
ATOM 1677 O O . GLU A 1 222 ? 12.790 10.288 -16.258 1.00 88.62 222 GLU A O 1
ATOM 1682 N N . GLN A 1 223 ? 13.110 12.406 -16.883 1.00 91.19 223 GLN A N 1
ATOM 1683 C CA . GLN A 1 223 ? 14.164 12.065 -17.851 1.00 91.19 223 GLN A CA 1
ATOM 1684 C C . GLN A 1 223 ? 15.414 11.457 -17.191 1.00 91.19 223 GLN A C 1
ATOM 1686 O O . GLN A 1 223 ? 16.114 10.639 -17.794 1.00 91.19 223 GLN A O 1
ATOM 1691 N N . HIS A 1 224 ? 15.758 11.892 -15.979 1.00 91.69 224 HIS A N 1
ATOM 1692 C CA . HIS A 1 224 ? 16.867 11.302 -15.237 1.00 91.69 224 HIS A CA 1
ATOM 1693 C C . HIS A 1 224 ? 16.498 9.895 -14.768 1.00 91.69 224 HIS A C 1
ATOM 1695 O O . HIS A 1 224 ? 17.252 8.963 -15.035 1.00 91.69 224 HIS A O 1
ATOM 1701 N N . HIS A 1 225 ? 15.313 9.733 -14.176 1.00 91.62 225 HIS A N 1
ATOM 1702 C CA . HIS A 1 225 ? 14.825 8.436 -13.716 1.00 91.62 225 HIS A CA 1
ATOM 1703 C C . HIS A 1 225 ? 14.695 7.417 -14.852 1.00 91.62 225 HIS A C 1
ATOM 1705 O O . HIS A 1 225 ? 15.122 6.280 -14.680 1.00 91.62 225 HIS A O 1
ATOM 1711 N N . HIS A 1 226 ? 14.203 7.817 -16.028 1.00 90.69 226 HIS A N 1
ATOM 1712 C CA . HIS A 1 226 ? 14.179 6.945 -17.204 1.00 90.69 226 HIS A CA 1
ATOM 1713 C C . HIS A 1 226 ? 15.569 6.434 -17.572 1.00 90.69 226 HIS A C 1
ATOM 1715 O O . HIS A 1 226 ? 15.745 5.230 -17.700 1.00 90.69 226 HIS A O 1
ATOM 1721 N N . ARG A 1 227 ? 16.571 7.320 -17.666 1.00 90.44 227 ARG A N 1
ATOM 1722 C CA . ARG A 1 227 ? 17.947 6.907 -17.986 1.00 90.44 227 ARG A CA 1
ATOM 1723 C C . ARG A 1 227 ? 18.509 5.934 -16.956 1.00 90.44 227 ARG A C 1
ATOM 1725 O O . ARG A 1 227 ? 19.112 4.939 -17.333 1.00 90.44 227 ARG A O 1
ATOM 1732 N N . THR A 1 228 ? 18.279 6.193 -15.670 1.00 89.81 228 THR A N 1
ATOM 1733 C CA . THR A 1 228 ? 18.716 5.290 -14.600 1.00 89.81 228 THR A CA 1
ATOM 1734 C C . THR A 1 228 ? 18.047 3.921 -14.703 1.00 89.81 228 THR A C 1
ATOM 1736 O O . THR A 1 228 ? 18.716 2.907 -14.539 1.00 89.81 228 THR A O 1
ATOM 1739 N N . LEU A 1 229 ? 16.745 3.868 -14.992 1.00 90.25 229 LEU A N 1
ATOM 1740 C CA . LEU A 1 229 ? 16.035 2.602 -15.180 1.00 90.25 229 LEU A CA 1
ATOM 1741 C C . LEU A 1 229 ? 16.502 1.868 -16.441 1.00 90.25 229 LEU A C 1
ATOM 1743 O O . LEU A 1 229 ? 16.713 0.659 -16.385 1.00 90.25 229 LEU A O 1
ATOM 1747 N N . ASP A 1 230 ? 16.717 2.583 -17.544 1.00 88.69 230 ASP A N 1
ATOM 1748 C CA . ASP A 1 230 ? 17.251 2.005 -18.776 1.00 88.69 230 ASP A CA 1
ATOM 1749 C C . ASP A 1 230 ? 18.620 1.365 -18.517 1.00 88.69 230 ASP A C 1
ATOM 1751 O O . ASP A 1 230 ? 18.830 0.218 -18.891 1.00 88.69 230 ASP A O 1
ATOM 1755 N N . GLU A 1 231 ? 19.525 2.051 -17.814 1.00 87.88 231 GLU A N 1
ATOM 1756 C CA . GLU A 1 231 ? 20.835 1.511 -17.423 1.00 87.88 231 GLU A CA 1
ATOM 1757 C C . GLU A 1 231 ? 20.704 0.273 -16.519 1.00 87.88 231 GLU A C 1
ATOM 1759 O O . GLU A 1 231 ? 21.361 -0.737 -16.764 1.00 87.88 231 GLU A O 1
ATOM 1764 N N . LEU A 1 232 ? 19.817 0.315 -15.517 1.00 85.62 232 LEU A N 1
ATOM 1765 C CA . LEU A 1 232 ? 19.584 -0.798 -14.587 1.00 85.62 232 LEU A CA 1
ATOM 1766 C C . LEU A 1 232 ? 19.043 -2.059 -15.273 1.00 85.62 232 LEU A C 1
ATOM 1768 O O . LEU A 1 232 ? 19.333 -3.170 -14.831 1.00 85.62 232 LEU A O 1
ATOM 1772 N N . PHE A 1 233 ? 18.246 -1.902 -16.331 1.00 84.50 233 PHE A N 1
ATOM 1773 C CA . PHE A 1 233 ? 17.605 -3.017 -17.030 1.00 84.50 233 PHE A CA 1
ATOM 1774 C C . PHE A 1 233 ? 18.217 -3.334 -18.405 1.00 84.50 233 PHE A C 1
ATOM 1776 O O . PHE A 1 233 ? 17.790 -4.303 -19.033 1.00 84.50 233 PHE A O 1
ATOM 1783 N N . ALA A 1 234 ? 19.222 -2.582 -18.865 1.00 76.31 234 ALA A N 1
ATOM 1784 C CA . ALA A 1 234 ? 19.922 -2.827 -20.130 1.00 76.31 234 ALA A CA 1
ATOM 1785 C C . ALA A 1 234 ? 20.858 -4.047 -20.087 1.00 76.31 234 ALA A C 1
ATOM 1787 O O . ALA A 1 234 ? 21.097 -4.658 -21.126 1.00 76.31 234 ALA A O 1
ATOM 1788 N N . GLU A 1 235 ? 21.369 -4.435 -18.913 1.00 59.69 235 GLU A N 1
ATOM 1789 C CA . GLU A 1 235 ? 22.292 -5.576 -18.743 1.00 59.69 235 GLU A CA 1
ATOM 1790 C C . GLU A 1 235 ? 21.581 -6.945 -18.642 1.00 59.69 235 GLU A C 1
ATOM 1792 O O . GLU A 1 235 ? 22.084 -7.881 -18.017 1.00 59.69 235 GLU A O 1
ATOM 1797 N N . ARG A 1 236 ? 20.383 -7.062 -19.223 1.00 60.97 236 ARG A N 1
ATOM 1798 C CA . ARG A 1 236 ? 19.546 -8.269 -19.167 1.00 60.97 236 ARG A CA 1
ATOM 1799 C C . ARG A 1 236 ? 19.903 -9.328 -20.202 1.00 60.97 236 ARG A C 1
ATOM 1801 O O . ARG A 1 236 ? 20.107 -8.975 -21.383 1.00 60.97 236 ARG A O 1
#

Secondary structure (DSSP, 8-state):
------------------HHHHHHHHHHHHHTTPPTTPPB-TTTHHHHHHHHHHS--SSSS--SPPPHHHHHHHHHHHHHHHGGGB-TTHHHHHHHHTT-HHHHHHHHHHHHHHHHS---SPPEEE-SSPBPGGGG-SS--EEEEES--TTHHHHHHHHHHHHHHHH-GGGPPEEEEGGGEETTEEEEEEEEETTTTEEEEEEEEEEEE-SEEEE----TTHHHHHHHHHHHHHT-

Sequence (236 aa):
AVSEGSWRKGLSVDIHLTQDLQKAWHEATDALGLARGTRLDSTSATALLRRCLAIGPATGESTAPLPPPERLVRLRGQLPQLASCLVEGAAAQVAQALEDPTYCRRLVELAADLRMSERMAPEICLAIRAGSMEMLSEAPLDAVIFADPQLIGHELYPLCIDACVAAGPKHVPVGVRLDWLVGDSATRVIHYDLEEDRFIEMSLVTPRRLDRALPLALGADEQHHHRTLDELFAER